Protein AF-A0A3C1S2B7-F1 (afdb_monomer)

Nearest PDB structures (foldseek):
  5v7s-assembly2_A-2  TM=5.843E-01  e=6.279E+00  Influenza A virus (A/Wilson-Smith/1933(H1N1))
  4r6i-assembly1_B  TM=2.597E-01  e=4.082E+00  Bacillus anthracis str. 'Ames Ancestor'

Foldseek 3Di:
DPPQFQEDEPPDPPQPQRLQEDGHQWDAQLQPGDIDGAAPPPDSHDYQQAALFKKKKAFQFQGFIDIDGGRGRNSVVVVVLVVCLVVVPDPQQVSVQQVPPLGHPNRIHMYGRYHQDDDPVRVVVDPDPVVVVVVSVVVRLVVSLLVCLVSVQDPPLHRPQQRPPQGGPDLVVLDQDCSDDPPPPPDDDDDDDDPVPDDPDDLDLVVLQVLCVVRVRHRCSNNVLVVVLLPDDLVSLVVNLVCLVPPPDDGDPRSNSSSSNSNCVPVPPPPPPPPPPPAAEDEDECPDCVVVVVVVVVVLVDPVNLVPPDPPDPDSDHHHYDYD

Secondary structure (DSSP, 8-state):
-----SB-----TT-SSGGGB---S-EE-TTT--EE--B-TT-S-B-TT--SEEEEEEETTT--EEEEEESS-HHHHHHHHHHHHHHT----HHHHHHHSTTTTGGGEEEEEEEE----HHHHHH--SHHHHHHHHHHHHHHHHHHHHHHHT-BTTTSSB-EETTTEE--GGG----------------PPPPPGGG-------HHHHHHHHHHHTTSTTHHHHHHHHHHHS-HHHHHHHHHHHHH-SS---HHHHHHHHHHHHHHH-----------PPEEEEP---THHHHH-HHHHTT-HHHHTTS-TT-S--SPPEEEE-

pLDDT: mean 84.36, std 13.94, range [37.66, 98.44]

Mean predicted aligned error: 12.16 Å

Solvent-accessible surface area (backbone atoms only — not comparable to full-atom values): 19059 Å² total; per-residue (Å²): 132,84,76,78,49,40,22,43,69,76,82,56,89,84,47,87,45,48,85,33,44,63,68,35,62,59,51,64,21,60,56,75,67,52,75,48,65,57,43,44,82,88,47,84,52,40,37,46,72,45,45,30,29,32,33,38,38,34,33,70,50,34,38,44,31,30,62,46,69,38,71,54,34,40,36,62,58,48,49,52,51,51,49,39,30,72,65,71,76,47,89,49,57,58,35,48,52,35,55,37,88,90,42,29,71,87,30,42,36,40,38,74,42,31,50,64,74,79,52,79,70,54,58,73,68,43,88,46,74,67,53,47,51,52,51,51,50,51,49,49,52,54,50,39,53,49,48,27,32,73,40,36,16,40,45,75,62,22,38,31,39,64,44,89,99,78,44,73,54,45,69,92,72,70,72,72,77,83,46,71,72,81,78,76,71,84,72,75,93,64,86,77,76,66,80,89,75,61,80,83,73,83,70,49,64,66,58,53,52,50,51,44,74,74,24,67,71,29,66,46,37,52,31,50,52,52,54,50,66,72,64,51,53,72,68,54,42,51,52,41,46,50,49,66,72,67,46,92,63,94,67,61,66,60,61,50,37,45,48,50,50,51,41,42,66,71,73,56,64,74,81,78,75,62,73,72,80,85,63,53,72,45,74,41,76,67,85,57,76,69,61,63,75,66,36,60,67,57,55,55,66,30,65,75,56,51,72,66,56,63,86,88,51,90,73,78,77,68,58,47,73,40,76,87

Sequence (324 aa):
MDLHKKIQKCGSRICCTCPYLEETNFFHSSTNGKKYFPGTNGENFLNCKSENIIYLMRCKLCGFQYIGETKNRLHIRFNSHRNRIKSNTSGQLVHKHFQENCHGLANCIIVPIEKIVLSESDERIFTSEVEKTKAMDKIRFEREKFWISTLQTAYPFGLNCRVKGVGDFNPSQGVFQHFGGRRRRKRKHKKRKPKRLRTKHDFSLDFVIDKHRELANKPGYIHFFKTFLYSVPRVDLQILLQGVENSPFEIDVRLKDLIKMIANLRLFRPVEINKSNDRDFYHLNFRDKGLDFINISAILRNKEVMNKIPIYFNDKEPPIIGYK

Radius of gyration: 26.11 Å; Cα contacts (8 Å, |Δi|>4): 424; chains: 1; bounding box: 59×76×59 Å

Structure (mmCIF, N/CA/C/O backbone):
data_AF-A0A3C1S2B7-F1
#
_entry.id   AF-A0A3C1S2B7-F1
#
loop_
_atom_site.group_PDB
_atom_site.id
_atom_site.type_symbol
_atom_site.label_atom_id
_atom_site.label_alt_id
_atom_site.label_comp_id
_atom_site.label_asym_id
_atom_site.label_entity_id
_atom_site.label_seq_id
_atom_site.pdbx_PDB_ins_code
_atom_site.Cartn_x
_atom_site.Cartn_y
_atom_site.Cartn_z
_atom_site.occupancy
_atom_site.B_iso_or_equiv
_atom_site.auth_seq_id
_atom_site.auth_comp_id
_atom_site.auth_asym_id
_atom_site.auth_atom_id
_atom_site.pdbx_PDB_model_num
ATOM 1 N N . MET A 1 1 ? -13.171 -16.729 -25.506 1.00 37.66 1 MET A N 1
ATOM 2 C CA . MET A 1 1 ? -12.063 -15.783 -25.765 1.00 37.66 1 MET A CA 1
ATOM 3 C C . MET A 1 1 ? -11.442 -15.412 -24.432 1.00 37.66 1 MET A C 1
ATOM 5 O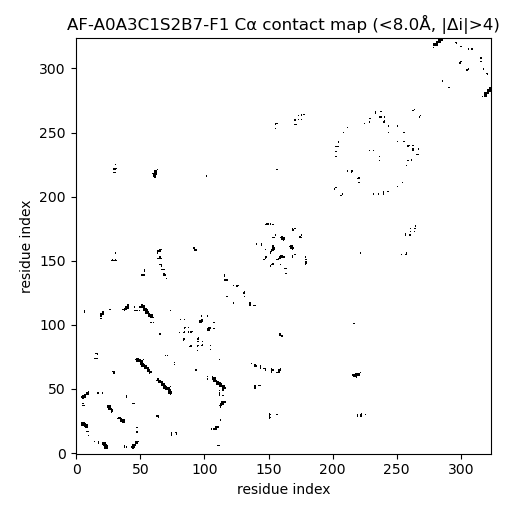 O . MET A 1 1 ? -12.021 -14.616 -23.700 1.00 37.66 1 MET A O 1
ATOM 9 N N . ASP A 1 2 ? -10.325 -16.047 -24.080 1.00 43.84 2 ASP A N 1
ATOM 10 C CA . ASP A 1 2 ? -9.587 -15.718 -22.861 1.00 43.84 2 ASP A CA 1
ATOM 11 C C . ASP A 1 2 ? -9.019 -14.305 -22.969 1.00 43.84 2 ASP A C 1
ATOM 13 O O . ASP A 1 2 ? -8.139 -14.022 -23.783 1.00 43.84 2 ASP A O 1
ATOM 17 N N . LEU A 1 3 ? -9.561 -13.400 -22.155 1.00 57.56 3 LEU A N 1
ATOM 18 C CA . LEU A 1 3 ? -9.112 -12.019 -22.060 1.00 57.56 3 LEU A CA 1
ATOM 19 C C . LEU A 1 3 ? -7.643 -12.028 -21.604 1.00 57.56 3 LEU A C 1
ATOM 21 O O . LEU A 1 3 ? -7.371 -12.293 -20.429 1.00 57.56 3 LEU A O 1
ATOM 25 N N . HIS A 1 4 ? -6.707 -11.782 -22.528 1.00 76.56 4 HIS A N 1
ATOM 26 C CA . HIS A 1 4 ? -5.268 -11.778 -22.252 1.00 76.56 4 HIS A CA 1
ATOM 27 C C . HIS A 1 4 ? -4.972 -10.985 -20.976 1.00 76.56 4 HIS A C 1
ATOM 29 O O . HIS A 1 4 ? -5.293 -9.800 -20.870 1.00 76.56 4 HIS A O 1
ATOM 35 N N . LYS A 1 5 ? -4.414 -11.671 -19.970 1.00 86.06 5 LYS A N 1
ATOM 36 C CA . LYS A 1 5 ? -4.158 -11.062 -18.667 1.00 86.06 5 LYS A CA 1
ATOM 37 C C . LYS A 1 5 ? -3.088 -9.985 -18.809 1.00 86.06 5 LYS A C 1
ATOM 39 O O . LYS A 1 5 ? -2.013 -10.267 -19.331 1.00 86.06 5 LYS A O 1
ATOM 44 N N . LYS A 1 6 ? -3.346 -8.789 -18.278 1.00 92.00 6 LYS A N 1
ATOM 45 C CA . LYS A 1 6 ? -2.380 -7.678 -18.245 1.00 92.00 6 LYS A CA 1
ATOM 46 C C . LYS A 1 6 ? -1.179 -7.939 -17.341 1.00 92.00 6 LYS A C 1
ATOM 48 O O . LYS A 1 6 ? -0.180 -7.240 -17.459 1.00 92.00 6 LYS A O 1
ATOM 53 N N . ILE A 1 7 ? -1.271 -8.896 -16.423 1.00 96.06 7 ILE A N 1
ATOM 54 C CA . ILE A 1 7 ? -0.161 -9.327 -15.575 1.00 96.06 7 ILE A CA 1
ATOM 55 C C . ILE A 1 7 ? 0.052 -10.818 -15.780 1.00 96.06 7 ILE A C 1
ATOM 57 O O . ILE A 1 7 ? -0.883 -11.604 -15.607 1.00 96.06 7 ILE A O 1
ATOM 61 N N . GLN A 1 8 ? 1.282 -11.194 -16.117 1.00 95.94 8 GLN A N 1
ATOM 62 C CA . GLN A 1 8 ? 1.657 -12.571 -16.433 1.00 95.94 8 GLN A CA 1
ATOM 63 C C . GLN A 1 8 ? 2.978 -12.949 -15.764 1.00 95.94 8 GLN A C 1
ATOM 65 O O . GLN A 1 8 ? 3.815 -12.096 -15.449 1.00 95.94 8 GLN A O 1
ATOM 70 N N . LYS A 1 9 ? 3.193 -14.243 -15.532 1.00 96.50 9 LYS A N 1
ATOM 71 C CA . LYS A 1 9 ? 4.501 -14.757 -15.107 1.00 96.50 9 LYS A CA 1
ATOM 72 C C . LYS A 1 9 ? 5.475 -14.739 -16.286 1.00 96.50 9 LYS A C 1
ATOM 74 O O . LYS A 1 9 ? 5.082 -14.783 -17.442 1.00 96.50 9 LYS A O 1
ATOM 79 N N . CYS A 1 10 ? 6.779 -14.701 -16.009 1.00 95.00 10 CYS A N 1
ATOM 80 C CA . CYS A 1 10 ? 7.789 -14.637 -17.076 1.00 95.00 10 CYS A CA 1
ATOM 81 C C . CYS A 1 10 ? 8.124 -15.991 -17.734 1.00 95.00 10 CYS A C 1
ATOM 83 O O . CYS A 1 10 ? 9.099 -16.065 -18.480 1.00 95.00 10 CYS A O 1
ATOM 85 N N . GLY A 1 11 ? 7.407 -17.067 -17.391 1.00 91.81 11 GLY A N 1
ATOM 86 C CA . GLY A 1 11 ? 7.630 -18.428 -17.904 1.00 91.81 11 GLY A CA 1
ATOM 87 C C . GLY A 1 11 ? 8.875 -19.155 -17.370 1.00 91.81 11 GLY A C 1
ATOM 88 O O . GLY A 1 11 ? 8.983 -20.370 -17.501 1.00 91.81 11 GLY A O 1
ATOM 89 N N . SER A 1 12 ? 9.812 -18.4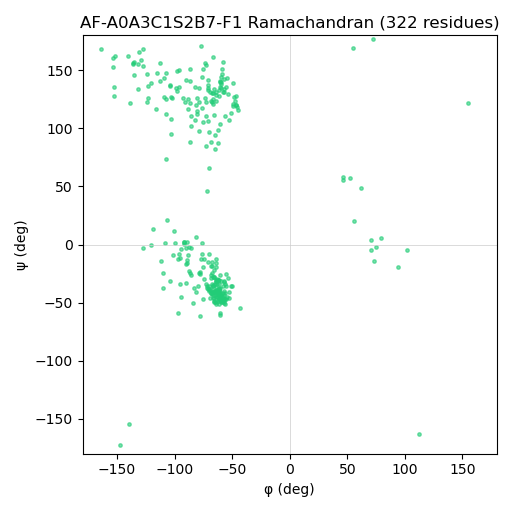54 -16.725 1.00 94.19 12 SER A N 1
ATOM 90 C CA . SER A 1 12 ? 11.025 -19.076 -16.183 1.00 94.19 12 SER A CA 1
ATOM 91 C C . SER A 1 12 ? 10.732 -19.923 -14.940 1.00 94.19 12 SER A C 1
ATOM 93 O O . SER A 1 12 ? 10.251 -19.407 -13.929 1.00 94.19 12 SER A O 1
ATOM 95 N N . ARG A 1 13 ? 11.101 -21.212 -14.994 1.00 92.19 13 ARG A N 1
ATOM 96 C CA . ARG A 1 13 ? 10.937 -22.179 -13.890 1.00 92.19 13 ARG A CA 1
ATOM 97 C C . ARG A 1 13 ? 11.785 -21.850 -12.657 1.00 92.19 13 ARG A C 1
ATOM 99 O O . ARG A 1 13 ? 11.389 -22.168 -11.545 1.00 92.19 13 ARG A O 1
ATOM 106 N N . ILE A 1 14 ? 12.917 -21.171 -12.848 1.00 94.50 14 ILE A N 1
ATOM 107 C CA . ILE A 1 14 ? 13.848 -20.788 -11.773 1.00 94.50 14 ILE A CA 1
ATOM 108 C C . ILE A 1 14 ? 13.560 -19.392 -11.194 1.00 94.50 14 ILE A C 1
ATOM 110 O O . ILE A 1 14 ? 14.290 -18.901 -10.334 1.00 94.50 14 ILE A O 1
ATOM 114 N N . CYS A 1 15 ? 12.514 -18.702 -11.662 1.00 95.94 15 CYS A N 1
ATOM 115 C CA . CYS A 1 15 ? 12.218 -17.355 -11.190 1.00 95.94 15 CYS A CA 1
ATOM 116 C C . CYS A 1 15 ? 11.648 -17.366 -9.765 1.00 95.94 15 CYS A C 1
ATOM 118 O O . CYS A 1 15 ? 10.479 -17.678 -9.554 1.00 95.94 15 CYS A O 1
ATOM 120 N N . CYS A 1 16 ? 12.426 -16.877 -8.799 1.00 95.75 16 CYS A N 1
ATOM 121 C CA . CYS A 1 16 ? 12.012 -16.750 -7.396 1.00 95.75 16 CYS A CA 1
ATOM 122 C C . CYS A 1 16 ? 10.851 -15.769 -7.134 1.00 95.75 16 CYS A C 1
ATOM 124 O O . CYS A 1 16 ? 10.320 -15.7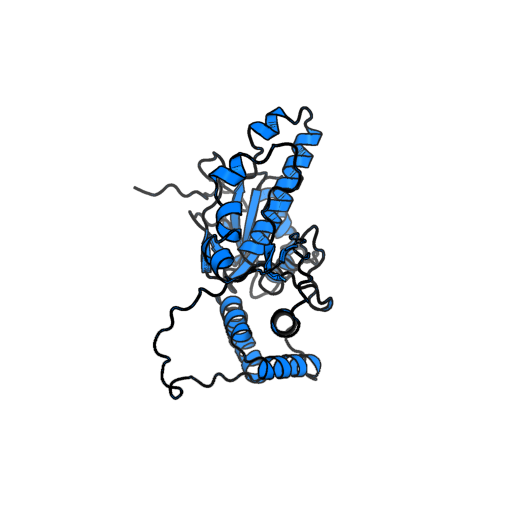40 -6.027 1.00 95.75 16 CYS A O 1
ATOM 126 N N . THR A 1 17 ? 10.467 -14.934 -8.104 1.00 97.00 17 THR A N 1
ATOM 127 C CA . THR A 1 17 ? 9.378 -13.947 -7.955 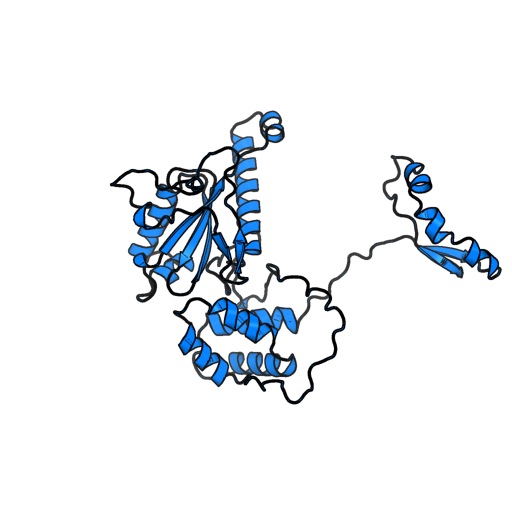1.00 97.00 17 THR A CA 1
ATOM 128 C C . THR A 1 17 ? 8.041 -14.465 -8.471 1.00 97.00 17 THR A C 1
ATOM 130 O O . THR A 1 17 ? 7.008 -14.167 -7.879 1.00 97.00 17 THR A O 1
ATOM 133 N N . CYS A 1 18 ? 8.043 -15.278 -9.532 1.00 97.00 18 CYS A N 1
ATOM 134 C CA . CYS A 1 18 ? 6.820 -15.808 -10.141 1.00 97.00 18 CYS A CA 1
ATOM 135 C C . CYS A 1 18 ? 5.905 -16.598 -9.181 1.00 97.00 18 CYS A C 1
ATOM 137 O O . CYS A 1 18 ? 4.692 -16.496 -9.351 1.00 97.00 18 CYS A O 1
ATOM 139 N N . PRO A 1 19 ? 6.403 -17.327 -8.159 1.00 96.69 19 PRO A N 1
ATOM 140 C CA . PRO A 1 19 ? 5.542 -17.966 -7.158 1.00 96.69 19 PRO A CA 1
ATOM 141 C C . PRO A 1 19 ? 4.665 -16.991 -6.359 1.00 96.69 19 PRO A C 1
ATOM 143 O O . PRO A 1 19 ? 3.596 -17.366 -5.890 1.00 96.69 19 PRO A O 1
ATOM 146 N N . TYR A 1 20 ? 5.101 -15.737 -6.227 1.00 97.31 20 TYR A N 1
ATOM 147 C CA . TYR A 1 20 ? 4.402 -14.689 -5.481 1.00 97.31 20 TYR A CA 1
ATOM 148 C C . TYR A 1 20 ? 3.633 -13.735 -6.404 1.00 97.31 20 TYR A C 1
ATOM 150 O O . TYR A 1 20 ? 2.882 -12.890 -5.923 1.00 97.31 20 TYR A O 1
ATOM 158 N N . LEU A 1 21 ? 3.828 -13.844 -7.721 1.00 96.88 21 LEU A N 1
ATOM 159 C CA . LEU A 1 21 ? 3.169 -12.999 -8.706 1.00 96.88 21 LEU A CA 1
ATOM 160 C C . LEU A 1 21 ? 1.806 -13.585 -9.078 1.00 96.88 21 LEU A C 1
ATOM 162 O O . LEU A 1 21 ? 1.704 -14.724 -9.539 1.00 96.88 21 LEU A O 1
ATOM 166 N N . GLU A 1 22 ? 0.759 -12.791 -8.874 1.00 93.06 22 GLU A N 1
ATOM 167 C CA . GLU A 1 22 ? -0.611 -13.144 -9.238 1.00 93.06 22 GLU A CA 1
ATOM 168 C C . GLU A 1 22 ? -0.913 -12.667 -10.660 1.00 93.06 22 GLU A C 1
ATOM 170 O O . GLU A 1 22 ? -0.811 -11.480 -10.964 1.00 93.06 22 GLU A O 1
ATOM 175 N N . GLU A 1 23 ? -1.307 -13.591 -11.533 1.00 95.06 23 GLU A N 1
ATOM 176 C CA . GLU A 1 23 ? -1.724 -13.250 -12.890 1.00 95.06 23 GLU A CA 1
ATOM 177 C C . GLU A 1 23 ? -3.166 -12.752 -12.891 1.00 95.06 23 GLU A C 1
ATOM 179 O O . GLU A 1 23 ? -4.106 -13.516 -12.650 1.00 95.06 23 GLU A O 1
ATOM 184 N N . THR A 1 24 ? -3.350 -11.472 -13.196 1.00 94.81 24 THR A N 1
ATOM 185 C CA . THR A 1 24 ? -4.642 -10.796 -13.093 1.00 94.81 24 THR A CA 1
ATOM 186 C C . THR A 1 24 ? -4.762 -9.648 -14.095 1.00 94.81 24 THR A C 1
ATOM 188 O O . THR A 1 24 ? -3.780 -9.150 -14.639 1.00 94.81 24 THR A O 1
ATOM 191 N N . ASN A 1 25 ? -5.999 -9.217 -14.331 1.00 94.50 25 ASN A N 1
ATOM 192 C CA . ASN A 1 25 ? -6.326 -8.012 -15.093 1.00 94.50 25 ASN A CA 1
ATOM 193 C C . ASN A 1 25 ? -6.576 -6.794 -14.206 1.00 94.50 25 ASN A C 1
ATOM 195 O O . ASN A 1 25 ? -6.764 -5.690 -14.708 1.00 94.50 25 ASN A O 1
ATOM 199 N N . PHE A 1 26 ? -6.637 -6.982 -12.891 1.00 95.00 26 PHE A N 1
ATOM 200 C CA . PHE A 1 26 ? -7.023 -5.935 -11.964 1.00 95.00 26 PHE A CA 1
ATOM 201 C C . PHE A 1 26 ? -6.418 -6.144 -10.583 1.00 95.00 26 PHE A C 1
ATOM 203 O O . PHE A 1 26 ? -6.080 -7.253 -10.175 1.00 95.00 26 PHE A O 1
ATOM 210 N N . PHE A 1 27 ? -6.383 -5.062 -9.824 1.00 95.44 27 PHE A N 1
ATOM 211 C CA . PHE A 1 27 ? -6.106 -5.065 -8.398 1.00 95.44 27 PHE A CA 1
ATOM 212 C C . PHE A 1 27 ? -7.173 -4.231 -7.690 1.00 95.44 27 PHE A C 1
ATOM 214 O O . PHE A 1 27 ? -7.954 -3.518 -8.324 1.00 95.44 27 PHE A O 1
ATOM 221 N N . HIS A 1 28 ? -7.261 -4.347 -6.372 1.00 94.00 28 HIS A N 1
ATOM 222 C CA . HIS A 1 28 ? -8.227 -3.591 -5.586 1.00 94.00 28 HIS A CA 1
ATOM 223 C C . HIS A 1 28 ? -7.574 -3.014 -4.338 1.00 94.00 28 HIS A C 1
ATOM 225 O O . HIS A 1 28 ? -6.561 -3.524 -3.868 1.00 94.00 28 HIS A O 1
ATOM 231 N N . SER A 1 29 ? -8.162 -1.953 -3.797 1.00 91.62 29 SER A N 1
ATOM 232 C CA . SER A 1 29 ? -7.792 -1.434 -2.482 1.00 91.62 29 SER A CA 1
ATOM 233 C C . SER A 1 29 ? -8.457 -2.265 -1.385 1.00 91.62 29 SER A C 1
ATOM 235 O O . SER A 1 29 ? -9.685 -2.374 -1.361 1.00 91.62 29 SER A O 1
ATOM 237 N N . SER A 1 30 ? -7.677 -2.780 -0.438 1.00 89.00 30 SER A N 1
ATOM 238 C CA . SER A 1 30 ? -8.207 -3.503 0.730 1.00 89.00 30 SER A CA 1
ATOM 239 C C . SER A 1 30 ? -8.970 -2.592 1.698 1.00 89.00 30 SER A C 1
ATOM 241 O O . SER A 1 30 ? -9.752 -3.061 2.520 1.00 89.00 30 SER A O 1
ATOM 243 N N . THR A 1 31 ? -8.758 -1.277 1.615 1.00 85.56 31 THR A N 1
ATOM 244 C CA . THR A 1 31 ? -9.329 -0.300 2.552 1.00 85.56 31 THR A CA 1
ATOM 245 C C . THR A 1 31 ? -10.693 0.222 2.097 1.00 85.56 31 THR A C 1
ATOM 247 O O . THR A 1 31 ? -11.563 0.530 2.919 1.00 85.56 31 THR A O 1
ATOM 250 N N . ASN A 1 32 ? -10.901 0.346 0.782 1.00 82.31 32 ASN A N 1
ATOM 251 C CA . ASN A 1 32 ? -12.110 0.933 0.199 1.00 82.31 32 ASN A CA 1
ATOM 252 C C . ASN A 1 32 ? -12.803 0.054 -0.859 1.00 82.31 32 ASN A C 1
ATOM 254 O O . ASN A 1 32 ? -13.859 0.445 -1.361 1.00 82.31 32 ASN A O 1
ATOM 258 N N . GLY A 1 33 ? -12.230 -1.104 -1.199 1.00 86.75 33 GLY A N 1
ATOM 259 C CA . GLY A 1 33 ? -12.797 -2.087 -2.125 1.00 86.75 33 GLY A CA 1
ATOM 260 C C . GLY A 1 33 ? -12.810 -1.663 -3.597 1.00 86.75 33 GLY A C 1
ATOM 261 O O . GLY A 1 33 ? -13.352 -2.382 -4.434 1.00 86.75 33 GLY A O 1
ATOM 262 N N . LYS A 1 34 ? -12.256 -0.496 -3.958 1.00 89.50 34 LYS A N 1
ATOM 263 C CA . LYS A 1 34 ? -12.266 -0.025 -5.347 1.00 89.50 34 LYS A CA 1
ATOM 264 C C . LYS A 1 34 ? -11.314 -0.862 -6.201 1.00 89.50 34 LYS A C 1
ATOM 266 O O . LYS A 1 34 ? -10.169 -1.085 -5.816 1.00 89.50 34 LYS A O 1
ATOM 271 N N . LYS A 1 35 ? -11.810 -1.277 -7.368 1.00 94.56 35 LYS A N 1
ATOM 272 C CA . LYS A 1 35 ? -11.088 -2.012 -8.410 1.00 94.56 35 LYS A CA 1
ATOM 273 C C . LYS A 1 35 ? -10.362 -1.046 -9.353 1.00 94.56 35 LYS A C 1
ATOM 275 O O . LYS A 1 35 ? -10.916 -0.005 -9.713 1.00 94.56 35 LYS A O 1
ATOM 280 N N . TYR A 1 36 ? -9.154 -1.416 -9.756 1.00 95.31 36 TYR A N 1
ATOM 281 C CA . TYR A 1 36 ? -8.272 -0.683 -10.662 1.00 95.31 36 TYR A CA 1
ATOM 282 C C . TYR A 1 36 ? -7.645 -1.644 -11.673 1.00 95.31 36 TYR A C 1
ATOM 284 O O . TYR A 1 36 ? -7.536 -2.842 -11.410 1.00 95.31 36 TYR A O 1
ATOM 292 N N . PHE A 1 37 ? -7.227 -1.113 -12.818 1.00 95.38 37 PHE A N 1
ATOM 293 C CA . PHE A 1 37 ? -6.590 -1.875 -13.890 1.00 95.38 37 PHE A CA 1
ATOM 294 C C . PHE A 1 37 ? -5.122 -1.453 -14.021 1.00 95.38 37 PHE A C 1
ATOM 296 O O . PHE A 1 37 ? -4.849 -0.258 -13.892 1.00 95.38 37 PHE A O 1
ATOM 303 N N . PRO A 1 38 ? -4.187 -2.387 -14.273 1.00 96.06 38 PRO A N 1
ATOM 304 C CA . PRO A 1 38 ? -2.784 -2.049 -14.468 1.00 96.06 38 PRO A CA 1
ATOM 305 C C . PRO A 1 38 ? -2.566 -1.116 -15.665 1.00 96.06 38 PRO A C 1
ATOM 307 O O . PRO A 1 38 ? -3.130 -1.339 -16.745 1.00 96.06 38 PRO A O 1
ATOM 310 N N . GLY A 1 39 ? -1.733 -0.092 -15.468 1.00 95.31 39 GLY A N 1
ATOM 311 C CA . GLY A 1 39 ? -1.270 0.808 -16.525 1.00 95.31 39 GLY A CA 1
ATOM 312 C C . GLY A 1 39 ? -0.052 0.215 -17.224 1.00 95.31 39 GLY A C 1
ATOM 313 O O . GLY A 1 39 ? 1.039 0.243 -16.666 1.00 95.31 39 GLY A O 1
ATOM 314 N N . THR A 1 40 ? -0.230 -0.363 -18.412 1.00 91.81 40 THR A N 1
ATOM 315 C CA . THR A 1 40 ? 0.858 -1.042 -19.143 1.00 91.81 40 THR A CA 1
ATOM 316 C C . THR A 1 40 ? 1.648 -0.112 -20.063 1.00 91.81 40 THR A C 1
ATOM 318 O O . THR A 1 40 ? 2.744 -0.471 -20.470 1.00 91.81 40 THR A O 1
ATOM 321 N N . ASN A 1 41 ? 1.110 1.077 -20.364 1.00 89.62 41 ASN A N 1
ATOM 322 C CA . ASN A 1 41 ? 1.751 2.122 -21.168 1.00 89.62 41 ASN A CA 1
ATOM 323 C C . ASN A 1 41 ? 2.403 1.594 -22.458 1.00 89.62 41 ASN A C 1
ATOM 325 O O . ASN A 1 41 ? 3.591 1.777 -22.688 1.00 89.62 41 ASN A O 1
ATOM 329 N N . GLY A 1 42 ? 1.602 0.907 -23.279 1.00 83.19 42 GLY A N 1
ATOM 330 C CA . GLY A 1 42 ? 2.022 0.358 -24.574 1.00 83.19 42 GLY A CA 1
ATOM 331 C C . GLY A 1 42 ? 2.488 -1.100 -24.530 1.00 83.19 42 GLY A C 1
ATOM 332 O O . GLY A 1 42 ? 2.443 -1.774 -25.552 1.00 83.19 42 GLY A O 1
ATOM 333 N N . GLU A 1 43 ? 2.850 -1.637 -23.359 1.00 88.56 43 GLU A N 1
ATOM 334 C CA . GLU A 1 43 ? 3.169 -3.064 -23.222 1.00 88.56 43 GLU A CA 1
ATOM 335 C C . GLU A 1 43 ? 1.885 -3.926 -23.224 1.00 88.56 43 GLU A C 1
ATOM 337 O O . GLU A 1 43 ? 0.854 -3.546 -22.654 1.00 88.56 43 GLU A O 1
ATOM 342 N N . ASN A 1 44 ? 1.949 -5.126 -23.818 1.00 89.38 44 ASN A N 1
ATOM 343 C CA . ASN A 1 44 ? 0.832 -6.085 -23.810 1.00 89.38 44 ASN A CA 1
ATOM 344 C C . ASN A 1 44 ? 0.523 -6.593 -22.391 1.00 89.38 44 ASN A C 1
ATOM 346 O O . ASN A 1 44 ? -0.637 -6.750 -22.007 1.00 89.38 44 ASN A O 1
ATOM 350 N N . PHE A 1 45 ? 1.568 -6.851 -21.604 1.00 94.38 45 PHE A N 1
ATOM 351 C CA . PHE A 1 45 ? 1.466 -7.321 -20.229 1.00 94.38 45 PHE A CA 1
ATOM 352 C C . PHE A 1 45 ? 2.696 -6.913 -19.420 1.00 94.38 45 PHE A C 1
ATOM 354 O O . PHE A 1 45 ? 3.796 -6.797 -19.951 1.00 94.38 45 PHE A O 1
ATOM 361 N N . LEU A 1 46 ? 2.511 -6.768 -18.110 1.00 96.81 46 LEU A N 1
ATOM 362 C CA . LEU A 1 46 ? 3.590 -6.609 -17.143 1.00 96.81 46 LEU A CA 1
ATOM 363 C C . LEU A 1 46 ? 3.913 -7.951 -16.489 1.00 96.81 46 LEU A C 1
ATOM 365 O O . LEU A 1 46 ? 3.043 -8.801 -16.287 1.00 96.81 46 LEU A O 1
ATOM 369 N N . ASN A 1 47 ? 5.171 -8.143 -16.115 1.00 97.00 47 ASN A N 1
ATOM 370 C CA . ASN A 1 47 ? 5.628 -9.357 -15.448 1.00 97.00 47 ASN A CA 1
ATOM 371 C C . ASN A 1 47 ? 6.772 -9.055 -14.467 1.00 97.00 47 ASN A C 1
ATOM 373 O O . ASN A 1 47 ? 7.122 -7.906 -14.201 1.00 97.00 47 ASN A O 1
ATOM 377 N N . CYS A 1 48 ? 7.393 -10.094 -13.907 1.00 97.12 48 CYS A N 1
ATOM 378 C CA . CYS A 1 48 ? 8.510 -9.926 -12.974 1.00 97.12 48 CYS A CA 1
ATOM 379 C C . CYS A 1 48 ? 9.820 -9.419 -13.622 1.00 97.12 48 CYS A C 1
ATOM 381 O O . CYS A 1 48 ? 10.791 -9.135 -12.917 1.00 97.12 48 CYS A O 1
ATOM 383 N N . LYS A 1 49 ? 9.893 -9.340 -14.952 1.00 96.94 49 LYS A N 1
ATOM 384 C CA . LYS A 1 49 ? 11.008 -8.746 -15.702 1.00 96.94 49 LY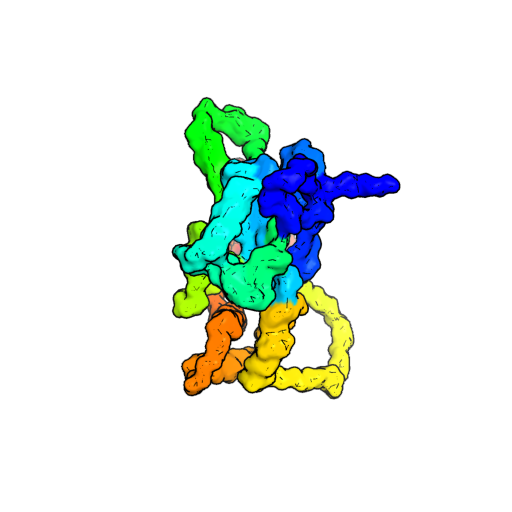S A CA 1
ATOM 385 C C . LYS A 1 49 ? 10.745 -7.284 -16.075 1.00 96.94 49 LYS A C 1
ATOM 387 O O . LYS A 1 49 ? 11.704 -6.622 -16.449 1.00 96.94 49 LYS A O 1
ATOM 392 N N . SER A 1 50 ? 9.519 -6.776 -15.919 1.00 97.19 50 SER A N 1
ATOM 393 C CA . SER A 1 50 ? 9.214 -5.357 -16.113 1.00 97.19 50 SER A CA 1
ATOM 394 C C . SER A 1 50 ? 10.025 -4.489 -15.147 1.00 97.19 50 SER A C 1
ATOM 396 O O . SER A 1 50 ? 10.211 -4.833 -13.976 1.00 97.19 50 SER A O 1
ATOM 398 N N . GLU A 1 51 ? 10.501 -3.362 -15.658 1.00 96.94 51 GLU A N 1
ATOM 399 C CA . GLU A 1 51 ? 11.320 -2.360 -14.971 1.00 96.94 51 GLU A CA 1
ATOM 400 C C . GLU A 1 51 ? 10.702 -0.970 -15.117 1.00 96.94 51 GLU A C 1
ATOM 402 O O . GLU A 1 51 ? 9.791 -0.797 -15.934 1.00 96.94 51 GLU A O 1
ATOM 407 N N . ASN A 1 52 ? 11.197 0.005 -14.350 1.00 96.62 52 ASN A N 1
ATOM 408 C CA . ASN A 1 52 ? 10.609 1.342 -14.249 1.00 96.62 52 ASN A CA 1
ATOM 409 C C . ASN A 1 52 ? 9.112 1.268 -13.915 1.00 96.62 52 ASN A C 1
ATOM 411 O O . ASN A 1 52 ? 8.273 1.753 -14.666 1.00 96.62 52 ASN A O 1
ATOM 415 N N . ILE A 1 53 ? 8.764 0.620 -12.804 1.00 98.00 53 ILE A N 1
ATOM 416 C CA . ILE A 1 53 ? 7.369 0.337 -12.448 1.00 98.00 53 ILE A CA 1
ATOM 417 C C . ILE A 1 53 ? 7.014 0.768 -11.024 1.00 98.00 53 ILE A C 1
ATOM 419 O O . ILE A 1 53 ? 7.868 0.838 -10.136 1.00 98.00 53 ILE A O 1
ATOM 423 N N . ILE A 1 54 ? 5.715 0.949 -10.799 1.00 98.44 54 ILE A N 1
ATOM 424 C CA . ILE A 1 54 ? 5.083 0.898 -9.482 1.00 98.44 54 ILE A CA 1
ATOM 425 C C . ILE A 1 54 ? 4.516 -0.509 -9.277 1.00 98.44 54 ILE A C 1
ATOM 427 O O . ILE A 1 54 ? 3.877 -1.077 -10.171 1.00 98.44 54 ILE A O 1
ATOM 431 N N . TYR A 1 55 ? 4.728 -1.081 -8.095 1.00 98.38 55 TYR A N 1
ATOM 432 C CA . TYR A 1 55 ? 4.213 -2.394 -7.719 1.00 98.38 55 TYR A CA 1
ATOM 433 C C . TYR A 1 55 ? 3.450 -2.349 -6.394 1.00 98.38 55 TYR A C 1
ATOM 435 O O . TYR A 1 55 ? 3.685 -1.513 -5.523 1.00 98.38 55 TYR A O 1
ATOM 443 N N . LEU A 1 56 ? 2.531 -3.298 -6.255 1.00 98.25 56 LEU A N 1
ATOM 444 C CA . LEU A 1 56 ? 1.742 -3.570 -5.066 1.00 98.25 56 LEU A CA 1
ATOM 445 C C . LEU A 1 56 ? 2.220 -4.879 -4.441 1.00 98.25 56 LEU A C 1
ATOM 447 O O . LEU A 1 56 ? 2.238 -5.911 -5.109 1.00 98.25 56 LEU A O 1
ATOM 451 N N . MET A 1 57 ? 2.544 -4.857 -3.152 1.00 97.81 57 MET A N 1
ATOM 452 C CA . MET A 1 57 ? 2.635 -6.056 -2.322 1.00 97.81 57 MET A CA 1
ATOM 453 C C . MET A 1 57 ? 1.394 -6.145 -1.430 1.00 97.81 57 MET A C 1
ATOM 455 O O . MET A 1 57 ? 0.975 -5.140 -0.852 1.00 97.81 57 MET A O 1
ATOM 459 N N . ARG A 1 58 ? 0.797 -7.332 -1.299 1.00 96.50 58 ARG A N 1
ATOM 460 C CA . ARG A 1 58 ? -0.343 -7.565 -0.397 1.00 96.50 58 ARG A CA 1
ATOM 461 C C . ARG A 1 58 ? -0.188 -8.852 0.403 1.00 96.50 58 ARG A C 1
ATOM 463 O O . ARG A 1 58 ? 0.328 -9.841 -0.115 1.00 96.50 58 ARG A O 1
ATOM 470 N N . CYS A 1 59 ? -0.676 -8.843 1.637 1.00 96.75 59 CYS A N 1
ATOM 471 C CA . CYS A 1 59 ? -0.772 -10.036 2.470 1.00 96.75 59 CYS A CA 1
ATOM 472 C C . CYS A 1 59 ? -2.114 -10.743 2.227 1.00 96.75 59 CYS A C 1
ATOM 474 O O . CYS A 1 59 ? -3.171 -10.128 2.363 1.00 96.75 59 CYS A O 1
ATOM 476 N N . LYS A 1 60 ? -2.083 -12.031 1.871 1.00 94.50 60 LYS A N 1
ATOM 477 C CA . LYS A 1 60 ? -3.272 -12.875 1.659 1.00 94.50 60 LYS A CA 1
ATOM 478 C C . LYS A 1 60 ? -4.088 -13.060 2.940 1.00 94.50 60 LYS A C 1
ATOM 480 O O . LYS A 1 60 ? -5.300 -13.200 2.849 1.00 94.50 60 LYS A O 1
ATOM 485 N N . LEU A 1 61 ? -3.425 -13.049 4.099 1.00 94.19 61 LEU A N 1
ATOM 486 C CA . LEU A 1 61 ? -4.043 -13.352 5.388 1.00 94.19 61 LEU A CA 1
ATOM 487 C C . LEU A 1 61 ? -4.869 -12.172 5.925 1.00 94.19 61 LEU A C 1
ATOM 489 O O . LEU A 1 61 ? -6.081 -12.267 6.062 1.00 94.19 61 LEU A O 1
ATOM 493 N N . CYS A 1 62 ? -4.231 -11.029 6.179 1.00 93.25 62 CYS A N 1
ATOM 494 C CA . CYS A 1 62 ? -4.888 -9.854 6.773 1.00 93.25 62 CYS A CA 1
ATOM 495 C C . CYS A 1 62 ? -5.342 -8.803 5.743 1.00 93.25 62 CYS A C 1
ATOM 497 O O . CYS A 1 62 ? -6.082 -7.874 6.065 1.00 93.25 62 CYS A O 1
ATOM 499 N N . GLY A 1 63 ? -4.888 -8.909 4.491 1.00 93.88 63 GLY A N 1
ATOM 500 C CA . GLY A 1 63 ? -5.217 -7.954 3.433 1.00 93.88 63 GLY A CA 1
ATOM 501 C C . GLY A 1 63 ? -4.417 -6.649 3.462 1.00 93.88 63 GLY A C 1
ATOM 502 O O . GLY A 1 63 ? -4.706 -5.772 2.647 1.00 93.88 63 GLY A O 1
ATOM 503 N N . PHE A 1 64 ? -3.420 -6.485 4.339 1.00 95.31 64 PHE A N 1
ATOM 504 C CA . PHE A 1 64 ? -2.563 -5.294 4.333 1.00 95.31 64 PHE A CA 1
ATOM 505 C C . PHE A 1 64 ? -1.818 -5.127 3.004 1.00 95.31 64 PHE A C 1
ATOM 507 O O . PHE A 1 64 ? -1.406 -6.104 2.376 1.00 95.31 64 PHE A O 1
ATOM 514 N N . GLN A 1 65 ? -1.651 -3.872 2.583 1.00 96.62 65 GLN A N 1
ATOM 515 C CA . GLN A 1 65 ? -1.077 -3.500 1.292 1.00 96.62 65 GLN A CA 1
ATOM 516 C C . GLN A 1 65 ? 0.120 -2.560 1.460 1.00 96.62 65 GLN A C 1
ATOM 518 O O . GLN A 1 65 ? 0.143 -1.721 2.362 1.00 96.62 65 GLN A O 1
ATOM 523 N N . TYR A 1 66 ? 1.087 -2.693 0.557 1.00 97.06 66 TYR A N 1
ATOM 524 C CA . TYR A 1 66 ? 2.270 -1.850 0.411 1.00 97.06 66 TYR A CA 1
ATOM 525 C C . TYR A 1 66 ? 2.427 -1.461 -1.058 1.00 97.06 66 TYR A C 1
ATOM 527 O O . TYR A 1 66 ? 2.347 -2.322 -1.934 1.00 97.06 66 TYR A O 1
ATOM 535 N N . ILE A 1 67 ? 2.685 -0.188 -1.324 1.00 97.69 67 ILE A N 1
ATOM 536 C CA . ILE A 1 67 ? 3.095 0.303 -2.640 1.00 97.69 67 ILE A CA 1
ATOM 537 C C . ILE A 1 67 ? 4.587 0.601 -2.609 1.00 97.69 67 ILE A C 1
ATOM 539 O O . ILE A 1 67 ? 5.074 1.204 -1.656 1.00 97.69 67 ILE A O 1
ATOM 543 N N . GLY A 1 68 ? 5.298 0.208 -3.657 1.00 97.12 68 GLY A N 1
ATOM 544 C CA . GLY A 1 68 ? 6.678 0.620 -3.864 1.00 97.12 68 GLY A CA 1
ATOM 545 C C . GLY A 1 68 ? 6.958 0.922 -5.327 1.00 97.12 68 GLY A C 1
ATOM 546 O O . GLY A 1 68 ? 6.228 0.493 -6.222 1.00 97.12 68 GLY A O 1
ATOM 547 N N . GLU A 1 69 ? 8.048 1.637 -5.565 1.00 97.00 69 GLU A N 1
ATOM 548 C CA . GLU A 1 69 ? 8.589 1.883 -6.901 1.00 97.00 69 GLU A CA 1
ATOM 549 C C . GLU A 1 69 ? 9.936 1.187 -7.110 1.00 97.00 69 GLU A C 1
ATOM 551 O O . GLU A 1 69 ? 10.637 0.807 -6.160 1.00 97.00 69 GLU A O 1
ATOM 556 N N . THR A 1 70 ? 10.276 0.935 -8.371 1.00 97.19 70 THR A N 1
ATOM 557 C CA . THR A 1 70 ? 11.614 0.487 -8.739 1.00 97.19 70 THR A CA 1
ATOM 558 C C . THR A 1 70 ? 11.970 0.891 -10.165 1.00 97.19 70 THR A C 1
ATOM 560 O O . THR A 1 70 ? 11.181 0.704 -11.093 1.00 97.19 70 THR A O 1
ATOM 563 N N . LYS A 1 71 ? 13.196 1.398 -10.349 1.00 96.62 71 LYS A N 1
ATOM 564 C CA . LYS A 1 71 ? 13.805 1.527 -11.680 1.00 96.62 71 LYS A CA 1
ATOM 565 C C . LYS A 1 71 ? 14.226 0.173 -12.254 1.00 96.62 71 LYS A C 1
ATOM 567 O O . LYS A 1 71 ? 14.140 -0.039 -13.450 1.00 96.62 71 LYS A O 1
ATOM 572 N N . ASN A 1 72 ? 14.663 -0.746 -11.391 1.00 96.81 72 ASN A N 1
ATOM 573 C CA . ASN A 1 72 ? 15.174 -2.058 -11.785 1.00 96.81 72 ASN A CA 1
ATOM 574 C C . ASN A 1 72 ? 14.024 -3.010 -12.142 1.00 96.81 72 ASN A C 1
ATOM 576 O O . ASN A 1 72 ? 12.857 -2.748 -11.855 1.00 96.81 72 ASN A O 1
ATOM 580 N N . ARG A 1 73 ? 14.359 -4.180 -12.691 1.00 97.94 73 ARG A N 1
ATOM 581 C CA . ARG A 1 73 ? 13.382 -5.253 -12.912 1.00 97.94 73 ARG A CA 1
ATOM 582 C C . ARG A 1 73 ? 12.741 -5.703 -11.595 1.00 97.94 73 ARG A C 1
ATOM 584 O O . ARG A 1 73 ? 13.438 -5.899 -10.592 1.00 97.94 73 ARG A O 1
ATOM 591 N N . LEU A 1 74 ? 11.432 -5.961 -11.613 1.00 98.25 74 LEU A N 1
ATOM 592 C CA . LEU A 1 74 ? 10.648 -6.321 -10.425 1.00 98.25 74 LEU A CA 1
ATOM 593 C C . LEU A 1 74 ? 11.242 -7.495 -9.636 1.00 98.25 74 LEU A C 1
ATOM 595 O O . LEU A 1 74 ? 11.281 -7.454 -8.409 1.00 98.25 74 LEU A O 1
ATOM 599 N N . HIS A 1 75 ? 11.733 -8.533 -10.315 1.00 97.88 75 HIS A N 1
ATOM 600 C CA . HIS A 1 75 ? 12.293 -9.702 -9.639 1.00 97.88 75 HIS A CA 1
ATOM 601 C C . HIS A 1 75 ? 13.556 -9.381 -8.832 1.00 97.88 75 HIS A C 1
ATOM 603 O O . HIS A 1 75 ? 13.752 -9.951 -7.760 1.00 97.88 75 HIS A O 1
ATOM 609 N N . ILE A 1 76 ? 14.384 -8.437 -9.293 1.00 98.00 76 ILE A N 1
ATOM 610 C CA . ILE A 1 76 ? 15.570 -7.979 -8.556 1.00 98.00 76 ILE A CA 1
ATOM 611 C C . ILE A 1 76 ? 15.117 -7.270 -7.280 1.00 98.00 76 ILE A C 1
ATOM 613 O O . ILE A 1 76 ? 15.572 -7.594 -6.179 1.00 98.00 76 ILE A O 1
ATOM 617 N N . ARG A 1 77 ? 14.158 -6.344 -7.410 1.00 97.69 77 ARG A N 1
ATOM 618 C CA . ARG A 1 77 ? 13.605 -5.613 -6.266 1.00 97.69 77 ARG A CA 1
ATOM 619 C C . ARG A 1 77 ? 12.963 -6.556 -5.251 1.00 97.69 77 ARG A C 1
ATOM 621 O O . ARG A 1 77 ? 13.223 -6.443 -4.054 1.00 97.69 77 ARG A O 1
ATOM 628 N N . PHE A 1 78 ? 12.157 -7.502 -5.715 1.00 97.56 78 PHE A N 1
ATOM 629 C CA . PHE A 1 78 ? 11.469 -8.436 -4.837 1.00 97.56 78 PHE A CA 1
ATOM 630 C 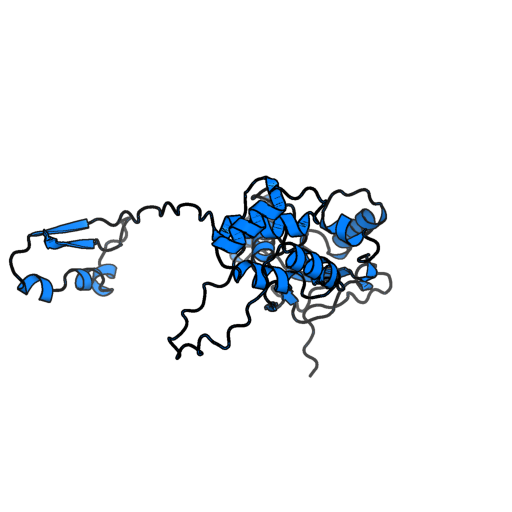C . PHE A 1 78 ? 12.418 -9.439 -4.178 1.00 97.56 78 PHE A C 1
ATOM 632 O O . PHE A 1 78 ? 12.241 -9.756 -3.005 1.00 97.56 78 PHE A O 1
ATOM 639 N N . ASN A 1 79 ? 13.470 -9.886 -4.866 1.00 96.69 79 ASN A N 1
ATOM 640 C CA . ASN A 1 79 ? 14.516 -10.691 -4.235 1.00 96.69 79 ASN A CA 1
ATOM 641 C C . ASN A 1 79 ? 15.208 -9.925 -3.098 1.00 96.69 79 ASN A C 1
ATOM 643 O O . ASN A 1 79 ? 15.457 -10.512 -2.048 1.00 96.69 79 ASN A O 1
ATOM 647 N N . SER A 1 80 ? 15.426 -8.612 -3.248 1.00 95.94 80 SER A N 1
ATOM 648 C CA . SER A 1 80 ? 15.917 -7.774 -2.145 1.00 95.94 80 SER A CA 1
ATOM 649 C C . SER A 1 80 ? 14.955 -7.769 -0.950 1.00 95.94 80 SER A C 1
ATOM 651 O O . SER A 1 80 ? 15.395 -7.977 0.180 1.00 95.94 80 SER A O 1
ATOM 653 N N . HIS A 1 81 ? 13.643 -7.614 -1.185 1.00 96.19 81 HIS A N 1
ATOM 654 C CA . HIS A 1 81 ? 12.629 -7.733 -0.128 1.00 96.19 81 HIS A CA 1
ATOM 655 C C . HIS A 1 81 ? 12.669 -9.112 0.545 1.00 96.19 81 HIS A C 1
ATOM 657 O O . HIS A 1 81 ? 12.732 -9.189 1.769 1.00 96.19 81 HIS A O 1
ATOM 663 N N . ARG A 1 82 ? 12.698 -10.204 -0.233 1.00 95.69 82 ARG A N 1
ATOM 664 C CA . ARG A 1 82 ? 12.767 -11.579 0.293 1.00 95.69 82 ARG A CA 1
ATOM 665 C C . ARG A 1 82 ? 13.995 -11.798 1.166 1.00 95.69 82 ARG A C 1
ATOM 667 O O . ARG A 1 82 ? 13.864 -12.376 2.238 1.00 95.69 82 ARG A O 1
ATOM 674 N N . ASN A 1 83 ? 15.163 -11.337 0.724 1.00 95.00 83 ASN A N 1
ATOM 675 C CA . ASN A 1 83 ? 16.399 -11.483 1.487 1.00 95.00 83 ASN A CA 1
ATOM 676 C C . ASN A 1 83 ? 16.319 -10.713 2.807 1.00 95.00 83 ASN A C 1
ATOM 678 O O . ASN A 1 83 ? 16.626 -11.287 3.841 1.00 95.00 83 ASN A O 1
ATOM 682 N N . ARG A 1 84 ? 15.821 -9.468 2.792 1.00 94.75 84 ARG A N 1
ATOM 683 C CA . ARG A 1 84 ? 15.631 -8.654 4.007 1.00 94.75 84 ARG A CA 1
ATOM 684 C C . ARG A 1 84 ? 14.610 -9.245 4.977 1.00 94.75 84 ARG A C 1
ATOM 686 O O . ARG A 1 84 ? 14.792 -9.142 6.186 1.00 94.75 84 ARG A O 1
ATOM 693 N N . ILE A 1 85 ? 13.543 -9.850 4.453 1.00 94.31 85 ILE A N 1
ATOM 694 C CA . ILE A 1 85 ? 12.548 -10.563 5.260 1.00 94.31 85 ILE A CA 1
ATOM 695 C C . ILE A 1 85 ? 13.213 -11.768 5.931 1.00 94.31 85 ILE A C 1
ATOM 697 O O . ILE A 1 85 ? 13.139 -11.889 7.146 1.00 94.31 85 ILE A O 1
ATOM 701 N N . LYS A 1 86 ? 13.949 -12.590 5.173 1.00 93.12 86 LYS A N 1
ATOM 702 C CA . LYS A 1 86 ? 14.644 -13.777 5.696 1.00 93.12 86 LYS A CA 1
ATOM 703 C C . LYS A 1 86 ? 15.762 -13.461 6.690 1.00 93.12 86 LYS A C 1
ATOM 705 O O . LYS A 1 86 ? 15.923 -14.195 7.652 1.00 93.12 86 LYS A O 1
ATOM 710 N N . SER A 1 87 ? 16.543 -12.409 6.449 1.00 90.56 87 SER A N 1
ATOM 711 C CA . SER A 1 87 ? 17.695 -12.064 7.291 1.00 90.56 87 SER A CA 1
ATOM 712 C C . SER A 1 87 ? 17.308 -11.390 8.605 1.00 90.56 87 SER A C 1
ATOM 714 O O . SER A 1 87 ? 18.164 -11.210 9.458 1.00 90.56 87 SER A O 1
ATOM 716 N N . ASN A 1 88 ? 16.053 -10.962 8.758 1.00 85.12 88 ASN A N 1
ATOM 717 C CA . ASN A 1 88 ? 15.568 -10.217 9.920 1.00 85.12 88 ASN A CA 1
ATOM 718 C C . ASN A 1 88 ? 16.343 -8.917 10.242 1.00 85.12 88 ASN A C 1
ATOM 720 O O . ASN A 1 88 ? 16.271 -8.389 11.344 1.00 85.12 88 ASN A O 1
ATOM 724 N N . THR A 1 89 ? 17.073 -8.360 9.268 1.00 81.25 89 THR A N 1
ATOM 725 C CA . THR A 1 89 ? 17.958 -7.194 9.474 1.00 81.25 89 THR A CA 1
ATOM 726 C C . THR A 1 89 ? 17.301 -5.851 9.163 1.00 81.25 89 THR A C 1
ATOM 728 O O . THR A 1 89 ? 17.924 -4.800 9.302 1.00 81.25 89 THR A O 1
ATOM 731 N N . SER A 1 90 ? 16.058 -5.839 8.674 1.00 83.81 90 SER A N 1
ATOM 732 C CA . SER A 1 90 ? 15.422 -4.609 8.204 1.00 83.81 90 SER A CA 1
ATOM 733 C C . SER A 1 90 ? 14.340 -4.096 9.144 1.00 83.81 90 SER A C 1
ATOM 735 O O . SER A 1 90 ? 13.342 -4.762 9.376 1.00 83.81 90 SER A O 1
ATOM 737 N N . GLY A 1 91 ? 14.471 -2.834 9.560 1.00 82.38 91 GLY A N 1
ATOM 738 C CA . GLY A 1 91 ? 13.458 -2.140 10.359 1.00 82.38 91 GLY A CA 1
ATOM 739 C C . GLY A 1 91 ? 12.213 -1.662 9.597 1.00 82.38 91 GLY A C 1
ATOM 740 O O . GLY A 1 91 ? 11.357 -1.029 10.208 1.00 82.38 91 GLY A O 1
ATOM 741 N N . GLN A 1 92 ? 12.087 -1.913 8.285 1.00 89.50 92 GLN A N 1
ATOM 742 C CA . GLN A 1 92 ? 10.917 -1.452 7.523 1.00 89.50 92 GLN A CA 1
ATOM 743 C C . GLN A 1 92 ? 9.665 -2.248 7.897 1.00 89.50 92 GLN A C 1
ATOM 745 O O . GLN A 1 92 ? 9.699 -3.475 7.955 1.00 89.50 92 GLN A O 1
ATOM 750 N N . LEU A 1 93 ? 8.538 -1.549 8.057 1.00 91.69 93 LEU A N 1
ATOM 751 C CA . LEU A 1 93 ? 7.274 -2.140 8.498 1.00 91.69 93 LEU A CA 1
ATOM 752 C C . LEU A 1 93 ? 6.793 -3.290 7.599 1.00 91.69 93 LEU A C 1
ATOM 754 O O . LEU A 1 93 ? 6.320 -4.303 8.101 1.00 91.69 93 LEU A O 1
ATOM 758 N N . VAL A 1 94 ? 6.948 -3.158 6.277 1.00 94.38 94 VAL A N 1
ATOM 759 C CA . VAL A 1 94 ? 6.599 -4.226 5.326 1.00 94.38 94 VAL A CA 1
ATOM 760 C C . VAL A 1 94 ? 7.421 -5.497 5.558 1.00 94.38 94 VAL A C 1
ATOM 762 O O . VAL A 1 94 ? 6.894 -6.590 5.392 1.00 94.38 94 VAL A O 1
ATOM 765 N N . HIS A 1 95 ? 8.688 -5.381 5.971 1.00 95.06 95 HIS A N 1
ATOM 766 C CA . HIS A 1 95 ? 9.521 -6.547 6.265 1.00 95.06 95 HIS A CA 1
ATOM 767 C C . HIS A 1 95 ? 9.137 -7.180 7.597 1.00 95.06 95 HIS A C 1
ATOM 769 O O . HIS A 1 95 ? 8.902 -8.383 7.614 1.00 95.06 95 HIS A O 1
ATOM 775 N N . LYS A 1 96 ? 8.978 -6.365 8.652 1.00 93.31 96 LYS A N 1
ATOM 776 C CA . LYS A 1 96 ? 8.510 -6.816 9.975 1.00 93.31 96 LYS A CA 1
ATOM 777 C C . LYS A 1 96 ? 7.206 -7.599 9.874 1.00 93.31 96 LYS A C 1
ATOM 779 O O . LYS A 1 96 ? 7.119 -8.718 10.359 1.00 93.31 96 LYS A O 1
ATOM 784 N N . HIS A 1 97 ? 6.253 -7.071 9.111 1.00 94.38 97 HIS A N 1
ATOM 785 C CA . HIS A 1 97 ? 4.979 -7.740 8.889 1.00 94.38 97 HIS A CA 1
ATOM 786 C C . HIS A 1 97 ? 5.133 -9.150 8.302 1.00 94.38 97 HIS A C 1
ATOM 788 O O . HIS A 1 97 ? 4.470 -10.066 8.754 1.00 94.38 97 HIS A O 1
ATOM 794 N N . PHE A 1 98 ? 6.004 -9.358 7.309 1.00 95.38 98 PHE A N 1
ATOM 795 C CA . PHE A 1 98 ? 6.217 -10.688 6.716 1.00 95.38 98 PHE A CA 1
ATOM 796 C C . PHE A 1 98 ? 7.248 -11.551 7.468 1.00 95.38 98 PHE A C 1
ATOM 798 O O . PHE A 1 98 ? 7.464 -12.697 7.072 1.00 95.38 98 PHE A O 1
ATOM 805 N N . GLN A 1 99 ? 7.883 -11.016 8.514 1.00 93.81 99 GLN A N 1
ATOM 806 C CA . GLN A 1 99 ? 8.714 -11.759 9.470 1.00 93.81 99 GLN A CA 1
ATOM 807 C C . GLN A 1 99 ? 7.871 -12.368 10.595 1.00 93.81 99 GLN A C 1
ATOM 809 O O . GLN A 1 99 ? 8.259 -13.387 11.155 1.00 93.81 99 GLN A O 1
ATOM 814 N N . GLU A 1 100 ? 6.712 -11.781 10.902 1.00 87.00 100 GLU A N 1
ATOM 815 C CA . GLU A 1 100 ? 5.759 -12.326 11.870 1.00 87.00 100 GLU A CA 1
ATOM 816 C C . GLU A 1 100 ? 5.277 -13.726 11.445 1.00 87.00 100 GLU A C 1
ATOM 818 O O . GLU A 1 100 ? 4.914 -13.955 10.283 1.00 87.00 100 GLU A O 1
ATOM 823 N N . ASN A 1 101 ? 5.244 -14.657 12.409 1.00 71.19 101 ASN A N 1
ATOM 824 C CA . ASN A 1 101 ? 5.008 -16.090 12.181 1.00 71.19 101 ASN A CA 1
ATOM 825 C C . ASN A 1 101 ? 3.708 -16.389 11.414 1.00 71.19 101 ASN A C 1
ATOM 827 O O . ASN A 1 101 ? 3.669 -17.312 10.604 1.00 71.19 101 ASN A O 1
ATOM 831 N N . CYS A 1 102 ? 2.644 -15.612 11.637 1.00 86.81 102 CYS A N 1
ATOM 832 C CA . CYS A 1 102 ? 1.359 -15.820 10.967 1.00 86.81 102 CYS A CA 1
ATOM 833 C C . CYS A 1 102 ? 1.329 -15.291 9.524 1.00 86.81 102 CYS A C 1
ATOM 835 O O . CYS A 1 102 ? 0.533 -15.764 8.714 1.00 86.81 102 CYS A O 1
ATOM 837 N N . HIS A 1 103 ? 2.178 -14.326 9.168 1.00 92.00 103 HIS A N 1
ATOM 838 C CA . HIS A 1 103 ? 2.117 -13.670 7.868 1.00 92.00 103 HIS A CA 1
ATOM 839 C C . HIS A 1 103 ? 3.103 -14.289 6.887 1.00 92.00 103 HIS A C 1
ATOM 841 O O . HIS A 1 103 ? 2.646 -14.825 5.885 1.00 92.00 103 HIS A O 1
ATOM 847 N N . GLY A 1 104 ? 4.407 -14.313 7.162 1.00 93.12 104 GLY A N 1
ATOM 848 C CA . GLY A 1 104 ? 5.390 -15.033 6.340 1.00 93.12 104 GLY A CA 1
ATOM 849 C C . GLY A 1 104 ? 5.419 -14.687 4.834 1.00 93.12 104 GLY A C 1
ATOM 850 O O . GLY A 1 104 ? 4.532 -14.069 4.245 1.00 93.12 104 GLY A O 1
ATOM 851 N N . LEU A 1 105 ? 6.442 -15.157 4.118 1.00 94.56 105 LEU A N 1
ATOM 852 C CA . LEU A 1 105 ? 6.480 -14.962 2.660 1.00 94.56 105 LEU A CA 1
ATOM 853 C C . LEU A 1 105 ? 5.363 -15.726 1.926 1.00 94.56 105 LEU A C 1
ATOM 855 O O . LEU A 1 105 ? 4.927 -15.276 0.870 1.00 94.56 105 LEU A O 1
ATOM 859 N N . ALA A 1 106 ? 4.864 -16.843 2.464 1.00 94.62 106 ALA A N 1
ATOM 860 C CA . ALA A 1 106 ? 3.815 -17.652 1.828 1.00 94.62 106 ALA A CA 1
ATOM 861 C C . ALA A 1 106 ? 2.505 -16.871 1.579 1.00 94.62 106 ALA A C 1
ATOM 863 O O . ALA A 1 106 ? 1.819 -17.086 0.567 1.00 94.62 106 ALA A O 1
ATOM 864 N N . ASN A 1 107 ? 2.197 -15.907 2.455 1.00 95.94 107 ASN A N 1
ATOM 865 C CA . ASN A 1 107 ? 1.047 -15.022 2.295 1.00 95.94 107 ASN A CA 1
ATOM 866 C C . ASN A 1 107 ? 1.363 -13.751 1.495 1.00 95.94 107 ASN A C 1
ATOM 868 O O . ASN A 1 107 ? 0.473 -12.929 1.305 1.00 95.94 107 ASN A O 1
ATOM 872 N N . CYS A 1 108 ? 2.580 -13.569 0.984 1.00 96.94 108 CYS A N 1
ATOM 873 C CA . CYS A 1 108 ? 2.912 -12.424 0.144 1.00 96.94 108 CYS A CA 1
ATOM 874 C C . CYS A 1 108 ? 2.414 -12.631 -1.296 1.00 96.94 108 CYS A C 1
ATOM 876 O O . CYS A 1 108 ? 2.627 -13.677 -1.910 1.00 96.94 108 CYS A O 1
ATOM 878 N N . ILE A 1 109 ? 1.788 -11.598 -1.854 1.00 97.44 109 ILE A N 1
ATOM 879 C CA . ILE A 1 109 ? 1.515 -11.450 -3.287 1.00 97.44 109 ILE A CA 1
ATOM 880 C C . ILE A 1 109 ? 2.191 -10.173 -3.765 1.00 97.44 109 ILE A C 1
ATOM 882 O O . ILE A 1 109 ? 2.117 -9.158 -3.075 1.00 97.44 109 ILE A O 1
ATOM 886 N N . ILE A 1 110 ? 2.799 -10.210 -4.949 1.00 97.75 110 ILE A N 1
ATOM 887 C CA . ILE A 1 110 ? 3.353 -9.038 -5.625 1.00 97.75 110 ILE A CA 1
ATOM 888 C C . ILE A 1 110 ? 2.743 -8.858 -7.013 1.00 97.75 110 ILE A C 1
ATOM 890 O O . ILE A 1 110 ? 2.581 -9.815 -7.766 1.00 97.75 110 ILE A O 1
ATOM 894 N N . VAL A 1 111 ? 2.401 -7.619 -7.355 1.00 97.50 111 VAL A N 1
ATOM 895 C CA . VAL A 1 111 ? 1.738 -7.274 -8.611 1.00 97.50 111 VAL A CA 1
ATOM 896 C C . VAL A 1 111 ? 2.347 -5.989 -9.184 1.00 97.50 111 VAL A C 1
ATOM 898 O O . VAL A 1 111 ? 2.298 -4.965 -8.503 1.00 97.50 111 VAL A O 1
ATOM 901 N N . PRO A 1 112 ? 2.901 -5.986 -10.411 1.00 97.94 112 PRO A N 1
ATOM 902 C CA . PRO A 1 112 ? 3.211 -4.741 -11.114 1.00 97.94 112 PRO A CA 1
ATOM 903 C C . PRO A 1 112 ? 1.898 -4.036 -11.490 1.00 97.94 112 PRO A C 1
ATOM 905 O O . PRO A 1 112 ? 1.039 -4.635 -12.136 1.00 97.94 112 PRO A O 1
ATOM 908 N N . ILE A 1 113 ? 1.716 -2.785 -11.059 1.00 97.69 113 ILE A N 1
ATOM 909 C CA . ILE A 1 113 ? 0.445 -2.058 -11.235 1.00 97.69 113 ILE A CA 1
ATOM 910 C C . ILE A 1 113 ? 0.531 -0.916 -12.242 1.00 97.69 113 ILE A C 1
ATOM 912 O O . ILE A 1 113 ? -0.486 -0.543 -12.823 1.00 97.69 113 ILE A O 1
ATOM 916 N N . GLU A 1 114 ? 1.716 -0.360 -12.469 1.00 97.75 114 GLU A N 1
ATOM 917 C CA . GLU A 1 114 ? 1.897 0.718 -13.435 1.00 97.75 114 GLU A CA 1
ATOM 918 C C . GLU A 1 114 ? 3.323 0.709 -13.980 1.00 97.75 114 GLU A C 1
ATOM 920 O O . GLU A 1 114 ? 4.281 0.707 -13.208 1.00 97.75 114 GLU A O 1
ATOM 925 N N . LYS A 1 115 ? 3.459 0.708 -15.304 1.00 97.31 115 LYS A N 1
ATOM 926 C CA . LYS A 1 115 ? 4.709 0.974 -16.010 1.00 97.31 115 LYS A CA 1
ATOM 927 C C . LYS A 1 115 ? 4.904 2.476 -16.115 1.00 97.31 115 LYS A C 1
ATOM 929 O O . LYS A 1 115 ? 3.972 3.183 -16.459 1.00 97.31 115 LYS A O 1
ATOM 934 N N . ILE A 1 116 ? 6.099 2.973 -15.848 1.00 95.88 116 ILE A N 1
ATOM 935 C CA . ILE A 1 116 ? 6.437 4.382 -16.019 1.00 95.88 116 ILE A CA 1
ATOM 936 C C . ILE A 1 116 ? 7.244 4.533 -17.300 1.00 95.88 116 ILE A C 1
ATOM 938 O O . ILE A 1 116 ? 8.258 3.860 -17.486 1.00 95.88 116 ILE A O 1
ATOM 942 N N . VAL A 1 117 ? 6.769 5.425 -18.159 1.00 92.12 117 VAL A N 1
ATOM 943 C CA . VAL A 1 117 ? 7.411 5.851 -19.403 1.00 92.12 117 VAL A CA 1
ATOM 944 C C . VAL A 1 117 ? 7.392 7.376 -19.442 1.00 92.12 117 VAL A C 1
ATOM 946 O O . VAL A 1 117 ? 6.554 7.994 -18.777 1.00 92.12 117 VAL A O 1
ATOM 949 N N . LEU A 1 118 ? 8.325 7.975 -20.173 1.00 87.56 118 LEU A N 1
ATOM 950 C CA . LEU A 1 118 ? 8.243 9.394 -20.508 1.00 87.56 118 LEU A CA 1
ATOM 951 C C . LEU A 1 118 ? 7.186 9.582 -21.600 1.00 87.56 118 LEU A C 1
ATOM 953 O O . LEU A 1 118 ? 6.912 8.663 -22.371 1.00 87.56 118 LEU A O 1
ATOM 957 N N . SER A 1 119 ? 6.551 10.752 -21.637 1.00 82.00 119 SER A N 1
ATOM 958 C CA . SER A 1 119 ? 5.706 11.095 -22.780 1.00 82.00 119 SER A CA 1
ATOM 959 C C . SER A 1 119 ? 6.579 11.410 -23.997 1.00 82.00 119 SER A C 1
ATOM 961 O O . SER A 1 119 ? 7.712 11.868 -23.847 1.00 82.00 119 SER A O 1
ATOM 963 N N . GLU A 1 120 ? 6.044 11.234 -25.207 1.00 76.88 120 GLU A N 1
ATOM 964 C CA . GLU A 1 120 ? 6.764 11.578 -26.444 1.00 76.88 120 GLU A CA 1
ATOM 965 C C . GLU A 1 120 ? 7.200 13.052 -26.481 1.00 76.88 120 GLU A C 1
ATOM 967 O O . GLU A 1 120 ? 8.238 13.385 -27.048 1.00 76.88 120 GLU A O 1
ATOM 972 N N . SER A 1 121 ? 6.423 13.949 -25.862 1.00 74.56 121 SER A N 1
ATOM 973 C CA . SER A 1 121 ? 6.787 15.359 -25.706 1.00 74.56 121 SER A CA 1
ATOM 974 C C . SER A 1 121 ? 7.965 15.555 -24.756 1.00 74.56 121 SER A C 1
ATOM 976 O O . SER A 1 121 ? 8.865 16.333 -25.062 1.00 74.56 121 SER A O 1
ATOM 978 N N . ASP A 1 122 ? 7.991 14.831 -23.636 1.00 75.00 122 ASP A N 1
ATOM 979 C CA . ASP A 1 122 ? 9.072 14.921 -22.652 1.00 75.00 122 ASP A CA 1
ATOM 980 C C . ASP A 1 122 ? 10.385 14.362 -23.218 1.00 75.00 122 ASP A C 1
ATOM 982 O O . ASP A 1 122 ? 11.452 14.938 -23.008 1.00 75.00 122 ASP A O 1
ATOM 986 N N . GLU A 1 123 ? 10.321 13.275 -23.993 1.00 72.19 123 GLU A N 1
ATOM 987 C CA . GLU A 1 123 ? 11.502 12.676 -24.626 1.00 72.19 123 GLU A CA 1
ATOM 988 C C . GLU A 1 123 ? 12.207 13.616 -25.608 1.00 72.19 123 GLU A C 1
ATOM 990 O O . GLU A 1 123 ? 13.428 13.534 -25.745 1.00 72.19 123 GLU A O 1
ATOM 995 N N . ARG A 1 124 ? 11.460 14.515 -26.265 1.00 71.31 124 ARG A N 1
ATOM 996 C CA . ARG A 1 124 ? 12.007 15.510 -27.204 1.00 71.31 124 ARG A CA 1
ATOM 997 C C . ARG A 1 124 ? 12.641 16.712 -26.505 1.00 71.31 124 ARG A C 1
ATOM 999 O O . ARG A 1 124 ? 13.478 17.375 -27.107 1.00 71.31 124 ARG A O 1
ATOM 1006 N N . ILE A 1 125 ? 12.233 17.006 -25.270 1.00 77.94 125 ILE A N 1
ATOM 1007 C CA . ILE A 1 125 ? 12.740 18.147 -24.493 1.00 77.94 125 ILE A CA 1
ATOM 1008 C C . ILE A 1 125 ? 14.082 17.803 -23.840 1.00 77.94 125 ILE A C 1
ATOM 1010 O O . ILE A 1 125 ? 14.988 18.633 -23.818 1.00 77.94 125 ILE A O 1
ATOM 1014 N N . PHE A 1 126 ? 14.223 16.587 -23.308 1.00 79.94 126 PHE A N 1
ATOM 1015 C CA . PHE A 1 126 ? 15.430 16.184 -22.587 1.00 79.94 126 PHE A CA 1
ATOM 1016 C C . PHE A 1 126 ? 16.505 15.669 -23.547 1.00 79.94 126 PHE A C 1
ATOM 1018 O O . PHE A 1 126 ? 16.384 14.582 -24.118 1.00 79.94 126 PHE A O 1
ATOM 1025 N N . THR A 1 127 ? 17.584 16.434 -23.696 1.00 75.31 127 THR A N 1
ATOM 1026 C CA . THR A 1 127 ? 18.686 16.117 -24.614 1.00 75.31 127 THR A CA 1
ATOM 1027 C C . THR A 1 12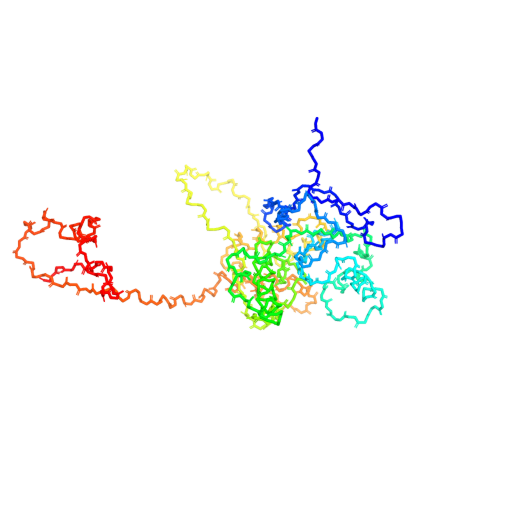7 ? 19.730 15.199 -23.981 1.00 75.31 127 THR A C 1
ATOM 1029 O O . THR A 1 127 ? 20.392 14.453 -24.702 1.00 75.31 127 THR A O 1
ATOM 1032 N N . SER A 1 128 ? 19.846 15.178 -22.646 1.00 85.12 128 SER A N 1
ATOM 1033 C CA . SER A 1 128 ? 20.797 14.319 -21.929 1.00 85.12 128 SER A CA 1
ATOM 1034 C C . SER A 1 128 ? 20.142 13.138 -21.195 1.00 85.12 128 SER A C 1
ATOM 1036 O O . SER A 1 128 ? 19.041 13.226 -20.647 1.00 85.12 128 SER A O 1
ATOM 1038 N N . GLU A 1 129 ? 20.869 12.019 -21.105 1.00 84.75 129 GLU A N 1
ATOM 1039 C CA . GLU A 1 129 ? 20.426 10.813 -20.382 1.00 84.75 129 GLU A CA 1
ATOM 1040 C C . GLU A 1 129 ? 20.225 11.066 -18.874 1.00 84.75 129 GLU A C 1
ATOM 1042 O O . GLU A 1 129 ? 19.355 10.483 -18.217 1.00 84.75 129 GLU A O 1
ATOM 1047 N N . VAL A 1 130 ? 21.005 11.996 -18.315 1.00 86.88 130 VAL A N 1
ATOM 1048 C CA . VAL A 1 130 ? 20.917 12.397 -16.906 1.00 86.88 130 VAL A CA 1
ATOM 1049 C C . VAL A 1 130 ? 19.596 13.115 -16.622 1.00 86.88 130 VAL A C 1
ATOM 1051 O O . VAL A 1 130 ? 18.959 12.849 -15.600 1.00 86.88 130 VAL A O 1
ATOM 1054 N N . GLU A 1 131 ? 19.158 14.004 -17.515 1.00 87.19 131 GLU A N 1
ATOM 1055 C CA . GLU A 1 131 ? 17.879 14.710 -17.382 1.00 87.19 131 GLU A CA 1
ATOM 1056 C C . GLU A 1 131 ? 16.698 13.754 -17.511 1.00 87.19 131 GLU A C 1
ATOM 1058 O O . GLU A 1 131 ? 15.799 13.787 -16.667 1.00 87.19 131 GLU A O 1
ATOM 1063 N N . LYS A 1 132 ? 16.747 12.836 -18.485 1.00 85.88 132 LYS A N 1
ATOM 1064 C CA . LYS A 1 132 ? 15.730 11.787 -18.653 1.00 85.88 132 LYS A CA 1
ATOM 1065 C C . LYS A 1 132 ? 15.593 10.941 -17.393 1.00 85.88 132 LYS A C 1
ATOM 1067 O O . LYS A 1 132 ? 14.482 10.741 -16.900 1.00 85.88 132 LYS A O 1
ATOM 1072 N N . THR A 1 133 ? 16.716 10.510 -16.817 1.00 87.81 133 THR A N 1
ATOM 1073 C CA . THR A 1 133 ? 16.718 9.711 -15.583 1.00 87.81 133 THR A CA 1
ATOM 1074 C C . THR A 1 133 ? 16.083 10.475 -14.418 1.00 87.81 133 THR A C 1
ATOM 1076 O O . THR A 1 133 ? 15.208 9.937 -13.737 1.00 87.81 133 THR A O 1
ATOM 1079 N N . LYS A 1 134 ? 16.454 11.749 -14.219 1.00 89.44 134 LYS A N 1
ATOM 1080 C CA . LYS A 1 134 ? 15.878 12.602 -13.164 1.00 89.44 134 LYS A CA 1
ATOM 1081 C C . LYS A 1 134 ? 14.378 12.837 -13.360 1.00 89.44 134 LYS A C 1
ATOM 1083 O O . LYS A 1 134 ? 13.620 12.774 -12.390 1.00 89.44 134 LYS A O 1
ATOM 1088 N N . ALA A 1 135 ? 13.940 13.082 -14.594 1.00 90.44 135 ALA A N 1
ATOM 1089 C CA . ALA A 1 135 ? 12.528 13.247 -14.924 1.00 90.44 135 ALA A CA 1
ATOM 1090 C C . ALA A 1 135 ? 11.737 11.960 -14.639 1.00 90.44 135 ALA A C 1
ATOM 1092 O O . ALA A 1 135 ? 10.704 12.004 -13.968 1.00 90.44 135 ALA A O 1
ATOM 1093 N N . MET A 1 136 ? 12.260 10.799 -15.048 1.00 90.94 136 MET A N 1
ATOM 1094 C CA . MET A 1 136 ? 11.651 9.502 -14.746 1.00 90.94 136 MET A CA 1
ATOM 1095 C C . MET A 1 136 ? 11.576 9.214 -13.246 1.00 90.94 136 MET A C 1
ATOM 1097 O O . MET A 1 136 ? 10.554 8.710 -12.778 1.00 90.94 136 MET A O 1
ATOM 1101 N N . ASP A 1 137 ? 12.629 9.526 -12.486 1.00 91.81 137 ASP A N 1
ATOM 1102 C CA . ASP A 1 137 ? 12.640 9.379 -11.027 1.00 91.81 137 ASP A CA 1
ATOM 1103 C C . ASP A 1 137 ? 11.562 10.246 -10.372 1.00 91.81 137 ASP A C 1
ATOM 1105 O O . ASP A 1 137 ? 10.830 9.770 -9.498 1.00 91.81 137 ASP A O 1
ATOM 1109 N N . LYS A 1 138 ? 11.411 11.493 -10.833 1.00 92.00 138 LYS A N 1
ATOM 1110 C CA . LYS A 1 138 ? 10.364 12.404 -10.362 1.00 92.00 138 LYS A CA 1
ATOM 1111 C C . LYS A 1 138 ? 8.967 11.853 -10.656 1.00 92.00 138 LYS A C 1
ATOM 1113 O O . LYS A 1 138 ? 8.141 11.793 -9.746 1.00 92.00 138 LYS A O 1
ATOM 1118 N N . ILE A 1 139 ? 8.720 11.379 -11.878 1.00 93.38 139 ILE A N 1
ATOM 1119 C CA . ILE A 1 139 ? 7.432 10.779 -12.254 1.00 93.38 139 ILE A CA 1
ATOM 1120 C C . ILE A 1 139 ? 7.162 9.531 -11.409 1.00 93.38 139 ILE A C 1
ATOM 1122 O O . ILE A 1 139 ? 6.090 9.418 -10.816 1.00 93.38 139 ILE A O 1
ATOM 1126 N N . ARG A 1 140 ? 8.126 8.605 -11.286 1.00 94.50 140 ARG A N 1
ATOM 1127 C CA . ARG A 1 140 ? 7.984 7.412 -10.429 1.00 94.50 140 ARG A CA 1
ATOM 1128 C C . ARG A 1 140 ? 7.625 7.792 -9.001 1.00 94.50 140 ARG A C 1
ATOM 1130 O O . ARG A 1 140 ? 6.714 7.199 -8.431 1.00 94.50 140 ARG A O 1
ATOM 1137 N N . PHE A 1 141 ? 8.304 8.787 -8.443 1.00 92.44 141 PHE A N 1
ATOM 1138 C CA . PHE A 1 141 ? 8.036 9.279 -7.101 1.00 92.44 141 PHE A CA 1
ATOM 1139 C C . PHE A 1 141 ? 6.604 9.828 -6.953 1.00 92.44 141 PHE A C 1
ATOM 1141 O O . PHE A 1 141 ? 5.883 9.456 -6.022 1.00 92.44 141 PHE A O 1
ATOM 1148 N N . GLU A 1 142 ? 6.151 10.666 -7.885 1.00 92.12 142 GLU A N 1
ATOM 1149 C CA . GLU A 1 142 ? 4.792 11.219 -7.871 1.00 92.12 142 GLU A CA 1
ATOM 1150 C C . GLU A 1 142 ? 3.725 10.127 -8.031 1.00 92.12 142 GLU A C 1
ATOM 1152 O O . GLU A 1 142 ? 2.699 10.145 -7.340 1.00 92.12 142 GLU A O 1
ATOM 1157 N N . ARG A 1 143 ? 3.981 9.129 -8.885 1.00 94.88 143 ARG A N 1
ATOM 1158 C CA . ARG A 1 143 ? 3.089 7.982 -9.098 1.00 94.88 143 ARG A CA 1
ATOM 1159 C C . ARG A 1 143 ? 3.052 7.034 -7.904 1.00 94.88 143 ARG A C 1
ATOM 1161 O O . ARG A 1 143 ? 1.967 6.597 -7.520 1.00 94.88 143 ARG A O 1
ATOM 1168 N N . GLU A 1 144 ? 4.186 6.774 -7.256 1.00 95.00 144 GLU A N 1
ATOM 1169 C CA . GLU A 1 144 ? 4.249 6.032 -5.991 1.00 95.00 144 GLU A CA 1
ATOM 1170 C C . GLU A 1 144 ? 3.365 6.715 -4.936 1.00 95.00 144 GLU A C 1
ATOM 1172 O O . GLU A 1 144 ? 2.463 6.089 -4.370 1.00 95.00 144 GLU A O 1
ATOM 1177 N N . LYS A 1 145 ? 3.544 8.028 -4.741 1.00 91.12 145 LYS A N 1
ATOM 1178 C CA . LYS A 1 145 ? 2.740 8.831 -3.807 1.00 91.12 145 LYS A CA 1
ATOM 1179 C C . LYS A 1 145 ? 1.251 8.807 -4.164 1.00 91.12 145 LYS A C 1
ATOM 1181 O O . LYS A 1 145 ? 0.404 8.646 -3.278 1.00 91.12 145 LYS A O 1
ATOM 1186 N N . PHE A 1 146 ? 0.919 8.928 -5.449 1.00 91.94 146 PHE A N 1
ATOM 1187 C CA . PHE A 1 146 ? -0.453 8.828 -5.940 1.00 91.94 146 PHE A CA 1
ATOM 1188 C C . PHE A 1 146 ? -1.090 7.483 -5.576 1.00 91.94 146 PHE A C 1
ATOM 1190 O O . PHE A 1 146 ? -2.211 7.465 -5.061 1.00 91.94 146 PHE A O 1
ATOM 1197 N N . TRP A 1 147 ? -0.398 6.362 -5.796 1.00 94.88 147 TRP A N 1
ATOM 1198 C CA . TRP A 1 147 ? -0.936 5.032 -5.497 1.00 94.88 147 TRP A CA 1
ATOM 1199 C C . TRP A 1 147 ? -1.024 4.740 -4.003 1.00 94.88 147 TRP A C 1
ATOM 1201 O O . TRP A 1 147 ? -2.029 4.167 -3.574 1.00 94.88 147 TRP A O 1
ATOM 1211 N N . ILE A 1 148 ? -0.054 5.201 -3.206 1.00 92.56 148 ILE A N 1
ATOM 1212 C CA . ILE A 1 148 ? -0.119 5.129 -1.739 1.00 92.56 148 ILE A CA 1
ATOM 1213 C C . ILE A 1 148 ? -1.388 5.819 -1.233 1.00 92.56 148 ILE A C 1
ATOM 1215 O O . ILE A 1 148 ? -2.136 5.240 -0.442 1.00 92.56 148 ILE A O 1
ATOM 1219 N N . SER A 1 149 ? -1.675 7.022 -1.738 1.00 88.75 149 SER A N 1
ATOM 1220 C CA . SER A 1 149 ? -2.891 7.766 -1.398 1.00 88.75 149 SER A CA 1
ATOM 1221 C C . SER A 1 149 ? -4.155 7.075 -1.916 1.00 88.75 149 SER A C 1
ATOM 1223 O O . SER A 1 149 ? -5.126 6.882 -1.189 1.00 88.75 149 SER A O 1
ATOM 1225 N N . THR A 1 150 ? -4.136 6.633 -3.172 1.00 90.25 150 THR A N 1
ATOM 1226 C CA . THR A 1 150 ? -5.305 6.071 -3.860 1.00 90.25 150 THR A CA 1
ATOM 1227 C C . THR A 1 150 ? -5.769 4.747 -3.253 1.00 90.25 150 THR A C 1
ATOM 1229 O O . THR A 1 150 ? -6.975 4.523 -3.103 1.00 90.25 150 THR A O 1
ATOM 1232 N N . LEU A 1 151 ? -4.831 3.864 -2.902 1.00 91.88 151 LEU A N 1
ATOM 1233 C CA . LEU A 1 151 ? -5.125 2.582 -2.257 1.00 91.88 151 LEU A CA 1
ATOM 1234 C C . LEU A 1 151 ? -5.156 2.679 -0.726 1.00 91.88 151 LEU A C 1
ATOM 1236 O O . LEU A 1 151 ? -5.703 1.781 -0.081 1.00 91.88 151 LEU A O 1
ATOM 1240 N N . GLN A 1 152 ? -4.661 3.789 -0.171 1.00 90.44 152 GLN A N 1
ATOM 1241 C CA . GLN A 1 152 ? -4.550 4.067 1.263 1.00 90.44 152 GLN A CA 1
ATOM 1242 C C . GLN A 1 152 ? -3.635 3.065 1.968 1.00 90.44 152 GLN A C 1
ATOM 1244 O O . GLN A 1 152 ? -3.999 2.479 2.984 1.00 90.44 152 GLN A O 1
ATOM 1249 N N . THR A 1 153 ? -2.450 2.847 1.395 1.00 92.62 153 THR A N 1
ATOM 1250 C CA . THR A 1 153 ? -1.451 1.915 1.938 1.00 92.62 153 THR A CA 1
ATOM 1251 C C . THR A 1 153 ? -0.526 2.557 2.967 1.00 92.62 153 THR A C 1
ATOM 1253 O O . THR A 1 153 ? 0.318 1.866 3.534 1.00 92.62 153 THR A O 1
ATOM 1256 N N . ALA A 1 154 ? -0.673 3.860 3.228 1.00 90.50 154 ALA A N 1
ATOM 1257 C CA . ALA A 1 154 ? 0.016 4.540 4.317 1.00 90.50 154 ALA A CA 1
ATOM 1258 C C . ALA A 1 154 ? -0.364 3.921 5.669 1.00 90.50 154 ALA A C 1
ATOM 1260 O O . ALA A 1 154 ? -1.521 3.560 5.910 1.00 90.50 154 ALA A O 1
ATOM 1261 N N . TYR A 1 155 ? 0.617 3.795 6.555 1.00 89.00 155 TYR A N 1
ATOM 1262 C CA . TYR A 1 155 ? 0.380 3.410 7.940 1.00 89.00 155 TYR A CA 1
ATOM 1263 C C . TYR A 1 155 ? -0.558 4.435 8.617 1.00 89.00 155 TYR A C 1
ATOM 1265 O O . TYR A 1 155 ? -0.403 5.633 8.368 1.00 89.00 155 TYR A O 1
ATOM 1273 N N . PRO A 1 156 ? -1.548 4.014 9.434 1.00 89.62 156 PRO A N 1
ATOM 1274 C CA . PRO A 1 156 ? -1.810 2.656 9.930 1.00 89.62 156 PRO A CA 1
ATOM 1275 C C . PRO A 1 156 ? -2.764 1.793 9.080 1.00 89.62 156 PRO A C 1
ATOM 1277 O O . PRO A 1 156 ? -3.054 0.654 9.445 1.00 89.62 156 PRO A O 1
ATOM 1280 N N . PHE A 1 157 ? -3.258 2.287 7.939 1.00 89.69 157 PHE A N 1
ATOM 1281 C CA . PHE A 1 157 ? -4.145 1.510 7.060 1.00 89.69 157 PHE A CA 1
ATOM 1282 C C . PHE A 1 157 ? -3.414 0.470 6.198 1.00 89.69 157 PHE A C 1
ATOM 1284 O O . PHE A 1 157 ? -4.012 -0.531 5.801 1.00 89.69 157 PHE A O 1
ATOM 1291 N N . GLY A 1 158 ? -2.133 0.688 5.914 1.00 92.62 158 GLY A N 1
ATOM 1292 C CA . GLY A 1 158 ? -1.276 -0.246 5.191 1.00 92.62 158 GLY A CA 1
ATOM 1293 C C . GLY A 1 158 ? 0.131 -0.323 5.773 1.00 92.62 158 GLY A C 1
ATOM 1294 O O . GLY A 1 158 ? 0.345 -0.091 6.961 1.00 92.62 158 GLY A O 1
ATOM 1295 N N . LEU A 1 159 ? 1.090 -0.701 4.930 1.00 94.12 159 LEU A N 1
ATOM 1296 C CA . LEU A 1 159 ? 2.471 -0.991 5.326 1.00 94.12 159 LEU A CA 1
ATOM 1297 C C . LEU A 1 159 ? 3.480 0.081 4.875 1.00 94.12 159 LEU A C 1
ATOM 1299 O O . LEU A 1 159 ? 4.675 -0.059 5.133 1.00 94.12 159 LEU A O 1
ATOM 1303 N N . ASN A 1 160 ? 3.037 1.151 4.206 1.00 93.00 160 ASN A N 1
ATOM 1304 C CA . ASN A 1 160 ? 3.891 2.290 3.868 1.00 93.00 160 ASN A CA 1
ATOM 1305 C C . ASN A 1 160 ? 4.067 3.197 5.093 1.00 93.00 160 ASN A C 1
ATOM 1307 O O . ASN A 1 160 ? 3.219 4.042 5.367 1.00 93.00 160 ASN A O 1
ATOM 1311 N N . CYS A 1 161 ? 5.175 3.036 5.819 1.00 85.88 161 CYS A N 1
ATOM 1312 C CA . CYS A 1 161 ? 5.530 3.910 6.942 1.00 85.88 161 CYS A CA 1
ATOM 1313 C C . CYS A 1 161 ? 6.377 5.122 6.539 1.00 85.88 161 CYS A C 1
ATOM 1315 O O . CYS A 1 161 ? 6.459 6.068 7.301 1.00 85.88 161 CYS A O 1
ATOM 1317 N N . ARG A 1 162 ? 7.002 5.128 5.359 1.00 81.94 162 ARG A N 1
ATOM 1318 C CA . ARG A 1 162 ? 7.743 6.285 4.838 1.00 81.94 162 ARG A CA 1
ATOM 1319 C C . ARG A 1 162 ? 7.178 6.652 3.482 1.00 81.94 162 ARG A C 1
ATOM 1321 O O . ARG A 1 162 ? 7.170 5.804 2.589 1.00 81.94 162 ARG A O 1
ATOM 1328 N N . VAL A 1 163 ? 6.719 7.889 3.321 1.00 77.00 163 VAL A N 1
ATOM 1329 C CA . VAL A 1 163 ? 6.356 8.427 2.002 1.00 77.00 163 VAL A CA 1
ATOM 1330 C C . VAL A 1 163 ? 7.306 9.570 1.719 1.00 77.00 163 VAL A C 1
ATOM 1332 O O . VAL A 1 163 ? 7.331 10.572 2.436 1.00 77.00 163 VAL A O 1
ATOM 1335 N N . LYS A 1 164 ? 8.114 9.401 0.671 1.00 74.06 164 LYS A N 1
ATOM 1336 C CA . LYS A 1 164 ? 9.057 10.417 0.200 1.00 74.06 164 LYS A CA 1
ATOM 1337 C C . LYS A 1 164 ? 8.332 11.775 0.057 1.00 74.06 164 LYS A C 1
ATOM 1339 O O . LYS A 1 164 ? 7.169 11.840 -0.349 1.00 74.06 164 LYS A O 1
ATOM 1344 N N . GLY A 1 165 ? 8.987 12.859 0.467 1.00 67.31 165 GLY A N 1
ATOM 1345 C CA . GLY A 1 165 ? 8.425 14.219 0.463 1.00 67.31 165 GLY A CA 1
ATOM 1346 C C . GLY A 1 165 ? 7.324 14.506 1.497 1.00 67.31 165 GLY A C 1
ATOM 1347 O O . GLY A 1 165 ? 6.882 15.645 1.583 1.00 67.31 165 GLY A O 1
ATOM 1348 N N . VAL A 1 166 ? 6.865 13.513 2.266 1.00 65.81 166 VAL A N 1
ATOM 1349 C CA . VAL A 1 166 ? 5.989 13.722 3.435 1.00 65.81 166 VAL A CA 1
ATOM 1350 C C . VAL A 1 166 ? 6.735 13.427 4.734 1.00 65.81 166 VAL A C 1
ATOM 1352 O O . VAL A 1 166 ? 6.553 14.145 5.708 1.00 65.81 166 VAL A O 1
ATOM 1355 N N . GLY A 1 167 ? 7.601 12.410 4.726 1.00 65.69 167 GLY A N 1
ATOM 1356 C CA . GLY A 1 167 ? 8.378 11.973 5.884 1.00 65.69 167 GLY A CA 1
ATOM 1357 C C . GLY A 1 167 ? 7.958 10.594 6.393 1.00 65.69 167 GLY A C 1
ATOM 1358 O O . GLY A 1 167 ? 7.303 9.814 5.685 1.00 65.69 167 GLY A O 1
ATOM 1359 N N . ASP A 1 168 ? 8.371 10.296 7.623 1.00 65.12 168 ASP A N 1
ATOM 1360 C CA . ASP A 1 168 ? 8.002 9.078 8.338 1.00 65.12 168 ASP A CA 1
ATOM 1361 C C . ASP A 1 168 ? 6.580 9.251 8.904 1.00 65.12 168 ASP A C 1
ATOM 1363 O O . ASP A 1 168 ? 6.295 10.177 9.658 1.00 65.12 168 ASP A O 1
ATOM 1367 N N . PHE A 1 169 ? 5.665 8.353 8.535 1.00 63.84 169 PHE A N 1
ATOM 1368 C CA . PHE A 1 169 ? 4.338 8.230 9.135 1.00 63.84 169 PHE A CA 1
ATOM 1369 C C . PHE A 1 169 ? 4.507 7.619 10.506 1.00 63.84 169 PHE A C 1
ATOM 1371 O O . PHE A 1 169 ? 4.388 6.406 10.685 1.00 63.84 169 PHE A O 1
ATOM 1378 N N . ASN A 1 170 ? 4.795 8.487 11.465 1.00 56.00 170 ASN A N 1
ATOM 1379 C CA . ASN A 1 170 ? 4.651 8.169 12.862 1.00 56.00 170 ASN A CA 1
ATOM 1380 C C . ASN A 1 170 ? 3.378 8.850 13.383 1.00 56.00 170 ASN A C 1
ATOM 1382 O O . ASN A 1 170 ? 3.354 10.074 13.516 1.00 56.00 170 ASN A O 1
ATOM 1386 N N . PRO A 1 171 ? 2.301 8.100 13.666 1.00 49.22 171 PRO A N 1
ATOM 1387 C CA . PRO A 1 171 ? 1.076 8.654 14.238 1.00 49.22 171 PRO A CA 1
ATOM 1388 C C . PRO A 1 171 ? 1.307 9.430 15.536 1.00 49.22 171 PRO A C 1
ATOM 1390 O O . PRO A 1 171 ? 0.546 10.350 15.836 1.00 49.22 171 PRO A O 1
ATOM 1393 N N . SER A 1 172 ? 2.380 9.126 16.275 1.00 48.22 172 SER A N 1
ATOM 1394 C CA . SER A 1 172 ? 2.780 9.893 17.459 1.00 48.22 172 SER A CA 1
ATOM 1395 C C . SER A 1 172 ? 3.173 11.345 17.155 1.00 48.22 172 SER A C 1
ATOM 1397 O O . SER A 1 172 ? 3.118 12.173 18.056 1.00 48.22 172 SER A O 1
ATOM 1399 N N . GLN A 1 173 ? 3.510 11.679 15.905 1.00 50.75 173 GLN A N 1
ATOM 1400 C CA . GLN A 1 173 ? 3.887 13.033 15.483 1.00 50.75 173 GLN A CA 1
ATOM 1401 C C . GLN A 1 173 ? 2.703 13.868 14.966 1.00 50.75 173 GLN A C 1
ATOM 1403 O O . GLN A 1 173 ? 2.894 15.009 14.557 1.00 50.75 173 GLN A O 1
ATOM 1408 N N . GLY A 1 174 ? 1.476 13.332 14.953 1.00 49.25 174 GLY A N 1
ATOM 1409 C CA . GLY A 1 174 ? 0.273 14.117 14.639 1.00 49.25 174 GLY A CA 1
ATOM 1410 C C . GLY A 1 174 ? 0.064 14.476 13.158 1.00 49.25 174 GLY A C 1
ATOM 1411 O O . GLY A 1 174 ? -0.964 15.060 12.812 1.00 49.25 174 GLY A O 1
ATOM 1412 N N . VAL A 1 175 ? 0.984 14.114 12.256 1.00 51.53 175 VAL A N 1
ATOM 1413 C CA . VAL A 1 175 ? 0.890 14.445 10.824 1.00 51.53 175 VAL A CA 1
ATOM 1414 C C . VAL A 1 175 ? 0.075 13.384 10.081 1.00 51.53 175 VAL A C 1
ATOM 1416 O O . VAL A 1 175 ? 0.602 12.418 9.530 1.00 51.53 175 VAL A O 1
ATOM 1419 N N . PHE A 1 176 ? -1.244 13.572 10.035 1.00 59.03 176 PHE A N 1
ATOM 1420 C CA . PHE A 1 176 ? -2.149 12.707 9.276 1.00 59.03 176 PHE A CA 1
ATOM 1421 C C . PHE A 1 176 ? -2.570 13.393 7.980 1.00 59.03 176 PHE A C 1
ATOM 1423 O O . PHE A 1 176 ? -3.534 14.158 7.945 1.00 59.03 176 PHE A O 1
ATOM 1430 N N . GLN A 1 177 ? -1.868 13.111 6.881 1.00 55.78 177 GLN A N 1
ATOM 1431 C CA . GLN A 1 177 ? -2.380 13.518 5.574 1.00 55.78 177 GLN A CA 1
ATOM 1432 C C . GLN A 1 177 ? -3.692 12.779 5.294 1.00 55.78 177 GLN A C 1
ATOM 1434 O O . GLN A 1 177 ? -3.791 11.558 5.432 1.00 55.78 177 GLN A O 1
ATOM 1439 N N . HIS A 1 178 ? -4.719 13.522 4.881 1.00 58.53 178 HIS A N 1
ATOM 1440 C CA . HIS A 1 178 ? -5.966 12.930 4.422 1.00 58.53 178 HIS A CA 1
ATOM 1441 C C . HIS A 1 178 ? -5.697 12.210 3.089 1.00 58.53 178 HIS A C 1
ATOM 1443 O O . HIS A 1 178 ? -5.862 12.788 2.017 1.00 58.53 178 HIS A O 1
ATOM 1449 N N . PHE A 1 179 ? -5.301 10.933 3.140 1.00 56.31 179 PHE A N 1
ATOM 1450 C CA . PHE A 1 179 ? -5.081 10.059 1.971 1.00 56.31 179 PHE A CA 1
ATOM 1451 C C . PHE A 1 179 ? -6.391 9.645 1.300 1.00 56.31 179 PHE A C 1
ATOM 1453 O O . PHE A 1 179 ? -6.667 8.480 1.026 1.00 56.31 179 PHE A O 1
ATOM 1460 N N . GLY A 1 180 ? -7.274 10.613 1.097 1.00 50.72 180 GLY A N 1
ATOM 1461 C CA . GLY A 1 180 ? -8.577 10.394 0.528 1.00 50.72 180 GLY A CA 1
ATOM 1462 C C . GLY A 1 180 ? -9.561 9.690 1.459 1.00 50.72 180 GLY A C 1
ATOM 1463 O O . GLY A 1 180 ? -9.328 9.321 2.609 1.00 50.72 180 GLY A O 1
ATOM 1464 N N . GLY A 1 181 ? -10.750 9.587 0.904 1.00 50.12 181 GLY A N 1
ATOM 1465 C CA . GLY A 1 181 ? -12.007 9.284 1.552 1.00 50.12 181 GLY A CA 1
ATOM 1466 C C . GLY A 1 181 ? -13.030 9.918 0.633 1.00 50.12 181 GLY A C 1
ATOM 1467 O O . GLY A 1 181 ? -12.900 11.089 0.282 1.00 50.12 181 GLY A O 1
ATOM 1468 N N . ARG A 1 182 ? -13.977 9.135 0.109 1.00 48.69 182 ARG A N 1
ATOM 1469 C CA . ARG A 1 182 ? -14.958 9.690 -0.830 1.00 48.69 182 ARG A CA 1
ATOM 1470 C C . ARG A 1 182 ? -15.607 10.905 -0.171 1.00 48.69 182 ARG A C 1
ATOM 1472 O O . ARG A 1 182 ? -16.124 10.771 0.940 1.00 48.69 182 ARG A O 1
ATOM 1479 N N . ARG A 1 183 ? -15.657 12.045 -0.878 1.00 49.03 183 ARG A N 1
ATOM 1480 C CA . ARG A 1 183 ? -16.621 13.102 -0.546 1.00 49.03 183 ARG A CA 1
ATOM 1481 C C . ARG A 1 183 ? -17.960 12.403 -0.368 1.00 49.03 183 ARG A C 1
ATOM 1483 O O . ARG A 1 183 ? -18.405 11.673 -1.259 1.00 49.03 183 ARG A O 1
ATOM 1490 N N . ARG A 1 184 ? -18.540 12.532 0.826 1.00 48.50 184 ARG A N 1
ATOM 1491 C CA . ARG A 1 184 ? -19.811 11.895 1.172 1.00 48.50 184 ARG A CA 1
ATOM 1492 C C . ARG A 1 184 ? -20.789 12.250 0.056 1.00 48.50 184 ARG A C 1
ATOM 1494 O O . ARG A 1 184 ? -21.090 13.428 -0.120 1.00 48.50 184 ARG A O 1
ATOM 1501 N N . ARG A 1 185 ? -21.223 11.260 -0.742 1.00 50.91 185 ARG A N 1
ATOM 1502 C CA . ARG A 1 185 ? -22.214 11.492 -1.808 1.00 50.91 185 ARG A CA 1
ATOM 1503 C C . ARG A 1 185 ? -23.357 12.283 -1.179 1.00 50.91 185 ARG A C 1
ATOM 1505 O O . ARG A 1 185 ? -23.857 11.855 -0.133 1.00 50.91 185 ARG A O 1
ATOM 1512 N N . LYS A 1 186 ? -23.735 13.419 -1.781 1.00 48.94 186 LYS A N 1
ATOM 1513 C CA . LYS A 1 186 ? -24.905 14.191 -1.346 1.00 48.94 186 LYS A CA 1
ATOM 1514 C C . LYS A 1 186 ? -26.078 13.212 -1.319 1.00 48.94 186 LYS A C 1
ATOM 1516 O O . LYS A 1 186 ? -26.498 12.702 -2.356 1.00 48.94 186 LYS A O 1
ATOM 1521 N N . ARG A 1 187 ? -26.512 12.827 -0.117 1.00 54.00 187 ARG A N 1
ATOM 1522 C CA . ARG A 1 187 ? -27.629 11.897 0.039 1.00 54.00 187 ARG A CA 1
ATOM 1523 C C . ARG A 1 187 ? -28.858 12.632 -0.479 1.00 54.00 187 ARG A C 1
ATOM 1525 O O . ARG A 1 187 ? -29.185 13.684 0.054 1.00 54.00 187 ARG A O 1
ATOM 1532 N N . LYS A 1 188 ? -29.538 12.083 -1.489 1.00 53.59 188 LYS A N 1
ATOM 1533 C CA . LYS A 1 188 ? -30.913 12.502 -1.790 1.00 53.59 188 LYS A CA 1
ATOM 1534 C C . LYS A 1 188 ? -31.732 12.280 -0.512 1.00 53.59 188 LYS A C 1
ATOM 1536 O O . LYS A 1 188 ? -31.593 11.220 0.107 1.00 53.59 188 LYS A O 1
ATOM 1541 N N . HIS A 1 189 ? -32.508 13.274 -0.083 1.00 51.19 189 HIS A N 1
ATOM 1542 C CA . HIS A 1 189 ? -33.359 13.190 1.105 1.00 51.19 189 HIS A CA 1
ATOM 1543 C C . HIS A 1 189 ? -34.417 12.092 0.905 1.00 51.19 189 HIS A C 1
ATOM 1545 O O . HIS A 1 189 ? -35.508 12.345 0.414 1.00 51.19 189 HIS A O 1
ATOM 1551 N N . LYS A 1 190 ? -34.090 10.842 1.244 1.00 59.53 190 LYS A N 1
ATOM 1552 C CA . LYS A 1 190 ? -35.087 9.777 1.402 1.00 59.53 190 LYS A CA 1
ATOM 1553 C C . LYS A 1 190 ? -35.635 9.812 2.830 1.00 59.53 190 LYS A C 1
ATOM 1555 O O . LYS A 1 190 ? -34.918 10.209 3.754 1.00 59.53 190 LYS A O 1
ATOM 1560 N N . LYS A 1 191 ? -36.892 9.377 2.999 1.00 62.22 191 LYS A N 1
ATOM 1561 C CA . LYS A 1 191 ? -37.571 9.254 4.300 1.00 62.22 191 LYS A CA 1
ATOM 1562 C C . LYS A 1 191 ? -36.646 8.542 5.300 1.00 62.22 191 LYS A C 1
ATOM 1564 O O . LYS A 1 191 ? -36.128 7.458 5.022 1.00 62.22 191 LYS A O 1
ATOM 1569 N N . ARG A 1 192 ? -36.374 9.191 6.438 1.00 59.03 192 ARG A N 1
ATOM 1570 C CA . ARG A 1 192 ? -35.535 8.631 7.508 1.00 59.03 192 ARG A CA 1
ATOM 1571 C C . ARG A 1 192 ? -36.206 7.356 8.024 1.00 59.03 192 ARG A C 1
ATOM 1573 O O . ARG A 1 192 ? -37.371 7.405 8.398 1.00 59.03 192 ARG A O 1
ATOM 1580 N N . LYS A 1 193 ? -35.472 6.235 8.073 1.00 57.84 193 LYS A N 1
ATOM 1581 C CA . LYS A 1 193 ? -35.939 5.038 8.791 1.00 57.84 193 LYS A CA 1
ATOM 1582 C C . LYS A 1 193 ? -36.290 5.418 10.244 1.00 57.84 193 LYS A C 1
ATOM 1584 O O . LYS A 1 193 ? -35.586 6.264 10.814 1.00 57.84 193 LYS A O 1
ATOM 1589 N N . PRO A 1 194 ? -37.337 4.819 10.839 1.00 60.31 194 PRO A N 1
ATOM 1590 C CA . PRO A 1 194 ? -37.743 5.109 12.211 1.00 60.31 194 PRO A CA 1
ATOM 1591 C C . PRO A 1 194 ? -36.589 4.852 13.194 1.00 60.31 194 PRO A C 1
ATOM 1593 O O . PRO A 1 194 ? -35.811 3.912 13.024 1.00 60.31 194 PRO A O 1
ATOM 1596 N N . LYS A 1 195 ? -36.465 5.708 14.222 1.00 57.19 195 LYS A N 1
ATOM 1597 C CA . LYS A 1 195 ? -35.357 5.695 15.205 1.00 57.19 195 LYS A CA 1
ATOM 1598 C C . LYS A 1 195 ? -35.151 4.326 15.878 1.00 57.19 195 LYS A C 1
ATOM 1600 O O . LYS A 1 195 ? -34.018 4.011 16.221 1.00 57.19 195 LYS A O 1
ATOM 1605 N N . ARG A 1 196 ? -36.213 3.522 16.011 1.00 53.78 196 ARG A N 1
ATOM 1606 C CA . ARG A 1 196 ? -36.241 2.228 16.721 1.00 53.78 196 ARG A CA 1
ATOM 1607 C C . ARG A 1 196 ? -35.425 1.101 16.066 1.00 53.78 196 ARG A C 1
ATOM 1609 O O . ARG A 1 196 ? -35.137 0.122 16.730 1.00 53.78 196 ARG A O 1
ATOM 1616 N N . LEU A 1 197 ? -35.018 1.241 14.800 1.00 53.84 197 LEU A N 1
ATOM 1617 C CA . LEU A 1 197 ? -34.224 0.232 14.071 1.00 53.84 197 LEU A CA 1
ATOM 1618 C C . LEU A 1 197 ? -32.724 0.562 13.998 1.00 53.84 197 LEU A C 1
ATOM 1620 O O . LEU A 1 197 ? -31.997 -0.020 13.193 1.00 53.84 197 LEU A O 1
ATOM 1624 N N . ARG A 1 198 ? -32.241 1.543 14.769 1.00 57.28 198 ARG A N 1
ATOM 1625 C CA . ARG A 1 198 ? -30.800 1.795 14.862 1.00 57.28 198 ARG A CA 1
ATOM 1626 C C . ARG A 1 198 ? -30.222 0.818 15.874 1.00 57.28 198 ARG A C 1
ATOM 1628 O O . ARG A 1 198 ? -30.435 0.996 17.067 1.00 57.28 198 ARG A O 1
ATOM 1635 N N . THR A 1 199 ? -29.498 -0.187 15.396 1.00 55.34 199 THR A N 1
ATOM 1636 C CA . THR A 1 199 ? -28.607 -0.991 16.233 1.00 55.34 199 THR A CA 1
ATOM 1637 C C . THR A 1 199 ? -27.737 -0.045 17.058 1.00 55.34 199 THR A C 1
ATOM 1639 O O . THR A 1 199 ? -27.020 0.794 16.503 1.00 55.34 199 THR A O 1
ATOM 1642 N N . LYS A 1 200 ? -27.853 -0.130 18.386 1.00 63.22 200 LYS A N 1
ATOM 1643 C CA . LYS A 1 200 ? -26.943 0.541 19.312 1.00 63.22 200 LYS A CA 1
ATOM 1644 C C . LYS A 1 200 ? -25.613 -0.197 19.177 1.00 63.22 200 LYS A C 1
ATOM 1646 O O . LYS A 1 200 ? -25.471 -1.298 19.690 1.00 63.22 200 LYS A O 1
ATOM 1651 N N . HIS A 1 201 ? -24.708 0.340 18.365 1.00 70.50 201 HIS A N 1
ATOM 1652 C CA . HIS A 1 201 ? -23.351 -0.186 18.311 1.00 70.50 201 HIS A CA 1
ATOM 1653 C C . HIS A 1 201 ? -22.679 0.114 19.646 1.00 70.50 201 HIS A C 1
ATOM 1655 O O . HIS A 1 201 ? -22.765 1.244 20.127 1.00 70.50 201 HIS A O 1
ATOM 1661 N N . ASP A 1 202 ? -22.062 -0.903 20.238 1.00 83.44 202 ASP A N 1
ATOM 1662 C CA . ASP A 1 202 ? -21.151 -0.696 21.350 1.00 83.44 202 ASP A CA 1
ATOM 1663 C C . ASP A 1 202 ? -19.885 -0.001 20.825 1.00 83.44 202 ASP A C 1
ATOM 1665 O O . ASP A 1 202 ? -19.341 -0.370 19.779 1.00 83.44 202 ASP A O 1
ATOM 1669 N N . PHE A 1 203 ? -19.480 1.057 21.519 1.00 88.56 203 PHE A N 1
ATOM 1670 C CA . PHE A 1 203 ? -18.293 1.855 21.225 1.00 88.56 203 PHE A CA 1
ATOM 1671 C C . PHE A 1 203 ? -17.294 1.822 22.386 1.00 88.56 203 PHE A C 1
ATOM 1673 O O . PHE A 1 203 ? -16.382 2.645 22.414 1.00 88.56 203 PHE A O 1
ATOM 1680 N N . SER A 1 204 ? -17.472 0.907 23.342 1.00 90.50 204 SER A N 1
ATOM 1681 C CA . SER A 1 204 ? -16.541 0.691 24.445 1.00 90.50 204 SER A CA 1
ATOM 1682 C C . SER A 1 204 ? -15.145 0.318 23.938 1.00 90.50 204 SER A C 1
ATOM 1684 O O . SER A 1 204 ? -14.977 -0.267 22.863 1.00 90.50 204 SER A O 1
ATOM 1686 N N . LEU A 1 205 ? -14.121 0.668 24.719 1.00 90.38 205 LEU A N 1
ATOM 1687 C CA . LEU A 1 205 ? -12.744 0.290 24.405 1.00 90.38 205 LEU A CA 1
ATOM 1688 C C . LEU A 1 205 ? -12.579 -1.237 24.393 1.00 90.38 205 LEU A C 1
ATOM 1690 O O . LEU A 1 205 ? -11.911 -1.763 23.505 1.00 90.38 205 LEU A O 1
ATOM 1694 N N . ASP A 1 206 ? -13.257 -1.938 25.302 1.00 91.00 206 ASP A N 1
ATOM 1695 C CA . ASP A 1 206 ? -13.250 -3.402 25.378 1.00 91.00 206 ASP A CA 1
ATOM 1696 C C . ASP A 1 206 ? -13.785 -4.033 24.091 1.00 91.00 206 ASP A C 1
ATOM 1698 O O . ASP A 1 206 ? -13.118 -4.874 23.490 1.00 91.00 206 ASP A O 1
ATOM 1702 N N . PHE A 1 207 ? -14.916 -3.538 23.571 1.00 91.88 207 PHE A N 1
ATOM 1703 C CA . PHE A 1 207 ? -15.451 -3.993 22.287 1.00 91.88 207 PHE A CA 1
ATOM 1704 C C . PHE A 1 207 ? -14.446 -3.806 21.142 1.00 91.88 207 PHE A C 1
ATOM 1706 O O . PHE A 1 207 ? -14.297 -4.669 20.273 1.00 91.88 207 PHE A O 1
ATOM 1713 N N . VAL A 1 208 ? -13.746 -2.671 21.123 1.00 92.88 208 VAL A N 1
ATOM 1714 C CA . VAL A 1 208 ? -12.746 -2.346 20.098 1.00 92.88 208 VAL A CA 1
ATOM 1715 C C . VAL A 1 208 ? -11.535 -3.283 20.189 1.00 92.88 208 VAL A C 1
ATOM 1717 O O . VAL A 1 208 ? -11.058 -3.755 19.152 1.00 92.88 208 VAL A O 1
ATOM 1720 N N . ILE A 1 209 ? -11.075 -3.592 21.403 1.00 92.81 209 ILE A N 1
ATOM 1721 C CA . ILE A 1 209 ? -9.977 -4.534 21.667 1.00 92.81 209 ILE A CA 1
ATOM 1722 C C . ILE A 1 209 ? -10.377 -5.959 21.271 1.00 92.81 209 ILE A C 1
ATOM 1724 O O . ILE A 1 209 ? -9.626 -6.637 20.565 1.00 92.81 209 ILE A O 1
ATOM 1728 N N . ASP A 1 210 ? -11.574 -6.406 21.640 1.00 92.75 210 ASP A N 1
ATOM 1729 C CA . ASP A 1 210 ? -12.051 -7.746 21.297 1.00 92.75 210 ASP A CA 1
ATOM 1730 C C . ASP A 1 210 ? -12.239 -7.908 19.789 1.00 92.75 210 ASP A C 1
ATOM 1732 O O . ASP A 1 210 ? -11.815 -8.909 19.204 1.00 92.75 210 ASP A O 1
ATOM 1736 N N . LYS A 1 211 ? -12.762 -6.879 19.110 1.00 93.19 211 LYS A N 1
ATOM 1737 C CA . LYS A 1 211 ? -12.825 -6.869 17.642 1.00 93.19 211 LYS A CA 1
ATOM 1738 C C . LYS A 1 211 ? -11.448 -6.874 16.996 1.00 93.19 211 LYS A C 1
ATOM 1740 O O . LYS A 1 211 ? -11.299 -7.442 15.913 1.00 93.19 211 LYS A O 1
ATOM 1745 N N . HIS A 1 212 ? -10.440 -6.273 17.624 1.00 93.25 212 HIS A N 1
ATOM 1746 C CA . HIS A 1 212 ? -9.073 -6.342 17.122 1.00 93.25 212 HIS A CA 1
ATOM 1747 C C . HIS A 1 212 ? -8.548 -7.777 17.204 1.00 93.25 212 HIS A C 1
ATOM 1749 O O . HIS A 1 212 ? -8.107 -8.307 16.184 1.00 93.25 212 HIS A O 1
ATOM 1755 N N . ARG A 1 213 ? -8.697 -8.436 18.360 1.00 92.44 213 ARG A N 1
ATOM 1756 C CA . ARG A 1 213 ? -8.311 -9.845 18.553 1.00 92.44 213 ARG A CA 1
ATOM 1757 C C . ARG A 1 213 ? -9.005 -10.771 17.552 1.00 92.44 213 ARG A C 1
ATOM 1759 O O . ARG A 1 213 ? -8.367 -11.644 16.970 1.00 92.44 213 ARG A O 1
ATOM 1766 N N . GLU A 1 214 ? -10.292 -10.545 17.294 1.00 93.44 214 GLU A N 1
ATOM 1767 C CA . GLU A 1 214 ? -11.083 -11.348 16.354 1.00 93.44 214 GLU A CA 1
ATOM 1768 C C . GLU A 1 214 ? -10.626 -11.200 14.888 1.00 93.44 214 GLU A C 1
ATOM 1770 O O . GLU A 1 214 ? -10.716 -12.159 14.107 1.00 93.44 214 GLU A O 1
ATOM 1775 N N . LEU A 1 215 ? -10.188 -9.997 14.494 1.00 92.75 215 LEU A N 1
ATOM 1776 C CA . LEU A 1 215 ? -10.000 -9.615 13.091 1.00 92.75 215 LEU A CA 1
ATOM 1777 C C . LEU A 1 215 ? -8.541 -9.406 12.661 1.00 92.75 215 LEU A C 1
ATOM 1779 O O . LEU A 1 215 ? -8.316 -9.345 11.455 1.00 92.75 215 LEU A O 1
ATOM 1783 N N . ALA A 1 216 ? -7.561 -9.287 13.566 1.00 88.81 216 ALA A N 1
ATOM 1784 C CA . ALA A 1 216 ? -6.180 -8.877 13.245 1.00 88.81 216 ALA A CA 1
ATOM 1785 C C . ALA A 1 216 ? -5.544 -9.665 12.079 1.00 88.81 216 ALA A C 1
ATOM 1787 O O . ALA A 1 216 ? -4.854 -9.097 11.231 1.00 88.81 216 ALA A O 1
ATOM 1788 N N . ASN A 1 217 ? -5.859 -10.959 11.984 1.00 90.19 217 ASN A N 1
ATOM 1789 C CA . ASN A 1 217 ? -5.355 -11.875 10.958 1.00 90.19 217 ASN A CA 1
ATOM 1790 C C . ASN A 1 217 ? -6.399 -12.249 9.895 1.00 90.19 217 ASN A C 1
ATOM 1792 O O . ASN A 1 217 ? -6.265 -13.278 9.237 1.00 90.19 217 ASN A O 1
ATOM 1796 N N . LYS A 1 218 ? -7.455 -11.449 9.728 1.00 91.19 218 LYS A N 1
ATOM 1797 C CA . LYS A 1 218 ? -8.529 -11.716 8.765 1.00 91.19 218 LYS A CA 1
ATOM 1798 C C . LYS A 1 218 ? -8.588 -10.649 7.677 1.00 91.19 218 LYS A C 1
ATOM 1800 O O . LYS A 1 218 ? -8.351 -9.464 7.947 1.00 91.19 218 LYS A O 1
ATOM 1805 N N . PRO A 1 219 ? -8.976 -11.028 6.447 1.00 85.75 219 PRO A N 1
ATOM 1806 C CA . PRO A 1 219 ? -9.265 -10.043 5.422 1.00 85.75 219 PRO A CA 1
ATOM 1807 C C . PRO A 1 219 ? -10.434 -9.171 5.897 1.00 85.75 219 PRO A C 1
ATOM 1809 O O . PRO A 1 219 ? -11.444 -9.668 6.389 1.00 85.75 219 PRO A O 1
ATOM 1812 N N . GLY A 1 220 ? -10.295 -7.852 5.768 1.00 86.00 220 GLY A N 1
ATOM 1813 C CA . GLY A 1 220 ? -11.339 -6.897 6.152 1.00 86.00 220 GLY A CA 1
ATOM 1814 C C . GLY A 1 220 ? -11.126 -6.184 7.488 1.00 86.00 220 GLY A C 1
ATOM 1815 O O . GLY A 1 220 ? -11.873 -5.242 7.750 1.00 86.00 220 GLY A O 1
ATOM 1816 N N . TYR A 1 221 ? -10.083 -6.522 8.262 1.00 91.25 221 TYR A N 1
ATOM 1817 C CA . TYR A 1 221 ? -9.672 -5.789 9.474 1.00 91.25 221 TYR A CA 1
ATOM 1818 C C . TYR A 1 221 ? -9.706 -4.266 9.264 1.00 91.25 221 TYR A C 1
ATOM 1820 O O . TYR A 1 221 ? -10.430 -3.535 9.940 1.00 91.25 221 TYR A O 1
ATOM 1828 N N . ILE A 1 222 ? -9.004 -3.779 8.237 1.00 89.69 222 ILE A N 1
ATOM 1829 C CA . ILE A 1 222 ? -8.918 -2.340 7.961 1.00 89.69 222 ILE A CA 1
ATOM 1830 C C . ILE A 1 222 ? -10.231 -1.745 7.485 1.00 89.69 222 ILE A C 1
ATOM 1832 O O . ILE A 1 222 ? -10.580 -0.633 7.886 1.00 89.69 222 ILE A O 1
ATOM 1836 N N . HIS A 1 223 ? -10.981 -2.465 6.655 1.00 88.81 223 HIS A N 1
ATOM 1837 C CA . HIS A 1 223 ? -12.275 -1.978 6.202 1.00 88.81 223 HIS A CA 1
ATOM 1838 C C . HIS A 1 223 ? -13.255 -1.821 7.374 1.00 88.81 223 HIS A C 1
ATOM 1840 O O . HIS A 1 223 ? -13.937 -0.793 7.460 1.00 88.81 223 HIS A O 1
ATOM 1846 N N . PHE A 1 224 ? -13.280 -2.799 8.286 1.00 90.81 224 PHE A N 1
ATOM 1847 C CA . PHE A 1 224 ? -14.083 -2.767 9.502 1.00 90.81 224 PHE A CA 1
ATOM 1848 C C . PHE A 1 224 ? -13.690 -1.584 10.382 1.00 90.81 224 PHE A C 1
ATOM 1850 O O . PHE A 1 224 ? -14.519 -0.699 10.580 1.00 90.81 224 PHE A O 1
ATOM 1857 N N . PHE A 1 225 ? -12.432 -1.509 10.836 1.00 91.81 225 PHE A N 1
ATOM 1858 C CA . PHE A 1 225 ? -12.001 -0.470 11.777 1.00 91.81 225 PHE A CA 1
ATOM 1859 C C . PHE A 1 225 ? -12.158 0.928 11.205 1.00 91.81 225 PHE A C 1
ATOM 1861 O O . PHE A 1 225 ? -12.640 1.826 11.889 1.00 91.81 225 PHE A O 1
ATOM 1868 N N . LYS A 1 226 ? -11.850 1.115 9.923 1.00 87.38 226 LYS A N 1
ATOM 1869 C CA . LYS A 1 226 ? -12.100 2.387 9.258 1.00 87.38 226 LYS A CA 1
ATOM 1870 C C . LYS A 1 226 ? -13.594 2.717 9.252 1.00 87.38 226 LYS A C 1
ATOM 1872 O O . LYS A 1 226 ? -13.981 3.804 9.666 1.00 87.38 226 LYS A O 1
ATOM 1877 N N . THR A 1 227 ? -14.457 1.809 8.809 1.00 87.38 227 THR A N 1
ATOM 1878 C CA . THR A 1 227 ? -15.902 2.086 8.737 1.00 87.38 227 THR A CA 1
ATOM 1879 C C . THR A 1 227 ? -16.501 2.327 10.123 1.00 87.38 227 THR A C 1
ATOM 1881 O O . THR A 1 227 ? -17.250 3.289 10.301 1.00 87.38 227 THR A O 1
ATOM 1884 N N . PHE A 1 228 ? -16.117 1.507 11.100 1.00 91.06 228 PHE A N 1
ATOM 1885 C CA . PHE A 1 228 ? -16.518 1.606 12.496 1.00 91.06 228 PHE A CA 1
ATOM 1886 C C . PHE A 1 228 ? -16.083 2.946 13.095 1.00 91.06 228 PHE A C 1
ATOM 1888 O O . PHE A 1 228 ? -16.950 3.747 13.438 1.00 91.06 228 PHE A O 1
ATOM 1895 N N . LEU A 1 229 ? -14.783 3.261 13.103 1.00 91.19 229 LEU A N 1
ATOM 1896 C CA . LEU A 1 229 ? -14.239 4.482 13.712 1.00 91.19 229 LEU A CA 1
ATOM 1897 C C . LEU A 1 229 ? -14.745 5.765 13.037 1.00 91.19 229 LEU A C 1
ATOM 1899 O O . LEU A 1 229 ? -14.910 6.778 13.711 1.00 91.19 229 LEU A O 1
ATOM 1903 N N . TYR A 1 230 ? -15.060 5.753 11.735 1.00 88.00 230 TYR A N 1
ATOM 1904 C CA . TYR A 1 230 ? -15.728 6.886 11.069 1.00 88.00 230 TYR A CA 1
ATOM 1905 C C . TYR A 1 230 ? -17.227 7.000 11.401 1.00 88.00 230 TYR A C 1
ATOM 1907 O O . TYR A 1 230 ? -17.815 8.068 11.195 1.00 88.00 230 TYR A O 1
ATOM 1915 N N . SER A 1 231 ? -17.854 5.928 11.890 1.00 87.62 231 SER A N 1
ATOM 1916 C CA . SER A 1 231 ? -19.262 5.904 12.301 1.00 87.62 231 SER A CA 1
ATOM 1917 C C . SER A 1 231 ? -19.485 6.322 13.759 1.00 87.62 231 SER A C 1
ATOM 1919 O O . SER A 1 231 ? -20.573 6.813 14.065 1.00 87.62 231 SER A O 1
ATOM 1921 N N . VAL A 1 232 ? -18.461 6.204 14.616 1.00 89.44 232 VAL A N 1
ATOM 1922 C CA . VAL A 1 232 ? -18.519 6.559 16.046 1.00 89.44 232 VAL A CA 1
ATOM 1923 C C . VAL A 1 232 ? -18.936 8.030 16.224 1.00 89.44 232 VAL A C 1
ATOM 1925 O O . VAL A 1 232 ? -18.413 8.900 15.511 1.00 89.44 232 VAL A O 1
ATOM 1928 N N . PRO A 1 233 ? -19.876 8.367 17.121 1.00 90.06 233 PRO A N 1
ATOM 1929 C CA . PRO A 1 233 ? -20.180 9.754 17.475 1.00 90.06 233 PRO A CA 1
ATOM 1930 C C . PRO A 1 233 ? -18.951 10.511 18.005 1.00 90.06 233 PRO A C 1
ATOM 1932 O O . PRO A 1 233 ? -17.991 9.916 18.470 1.00 90.06 233 PRO A O 1
ATOM 1935 N N . ARG A 1 234 ? -18.943 11.849 17.917 1.00 89.69 234 ARG A N 1
ATOM 1936 C CA . ARG A 1 234 ? -17.766 12.643 18.330 1.00 89.69 234 ARG A CA 1
ATOM 1937 C C . ARG A 1 234 ? -17.436 12.493 19.819 1.00 89.69 234 ARG A C 1
ATOM 1939 O O . ARG A 1 234 ? -16.263 12.409 20.146 1.00 89.69 234 ARG A O 1
ATOM 1946 N N . VAL A 1 235 ? -18.464 12.436 20.668 1.00 90.25 235 VAL A N 1
ATOM 1947 C CA . VAL A 1 235 ? -18.315 12.267 22.122 1.00 90.25 235 VAL A CA 1
ATOM 1948 C C . VAL A 1 235 ? -17.693 10.905 22.434 1.00 90.25 235 VAL A C 1
ATOM 1950 O O . VAL A 1 235 ? -16.648 10.846 23.067 1.00 90.25 235 VAL A O 1
ATOM 1953 N N . ASP A 1 236 ? -18.252 9.825 21.885 1.00 91.56 236 ASP A N 1
ATOM 1954 C CA . ASP A 1 236 ? -17.715 8.471 22.084 1.00 91.56 236 ASP A CA 1
ATOM 1955 C C . ASP A 1 236 ? -16.298 8.313 21.507 1.00 91.56 236 ASP A C 1
ATOM 1957 O O . ASP A 1 236 ? -15.462 7.620 22.075 1.00 91.56 236 ASP A O 1
ATOM 1961 N N . LEU A 1 237 ? -15.984 8.995 20.400 1.00 92.00 237 LEU A N 1
ATOM 1962 C CA . LEU A 1 237 ? -14.634 8.995 19.830 1.00 92.00 237 LEU A CA 1
ATOM 1963 C C . LEU A 1 237 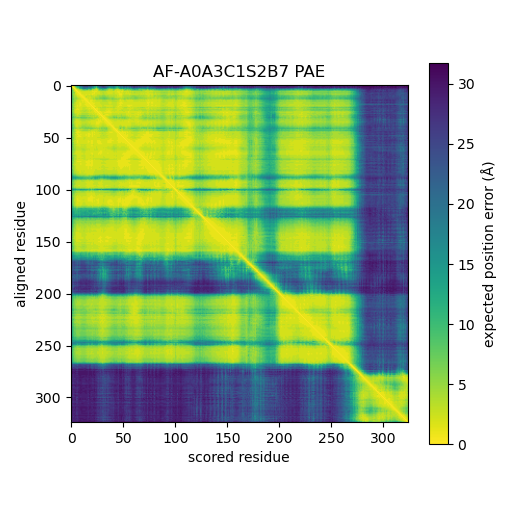? -13.617 9.696 20.744 1.00 92.00 237 LEU A C 1
ATOM 1965 O O . LEU A 1 237 ? -12.467 9.269 20.802 1.00 92.00 237 LEU A O 1
ATOM 1969 N N . GLN A 1 238 ? -14.029 10.754 21.448 1.00 92.56 238 GLN A N 1
ATOM 1970 C CA . GLN A 1 238 ? -13.196 11.426 22.445 1.00 92.56 238 GLN A CA 1
ATOM 1971 C C . GLN A 1 238 ? -12.962 10.526 23.665 1.00 92.56 238 GLN A C 1
ATOM 1973 O O . GLN A 1 238 ? -11.827 10.423 24.123 1.00 92.56 238 GLN A O 1
ATOM 1978 N N . ILE A 1 239 ? -14.000 9.817 24.123 1.00 92.38 239 ILE A N 1
ATOM 1979 C CA . ILE A 1 239 ? -13.891 8.818 25.198 1.00 92.38 239 ILE A CA 1
ATOM 1980 C C . ILE A 1 239 ? -12.927 7.696 24.790 1.00 92.38 239 ILE A C 1
ATOM 1982 O O . ILE A 1 239 ? -12.041 7.342 25.562 1.00 92.38 239 ILE A O 1
ATOM 1986 N N . LEU A 1 240 ? -13.041 7.175 23.563 1.00 93.12 240 LEU A N 1
ATOM 1987 C CA . LEU A 1 240 ? -12.120 6.164 23.034 1.00 93.12 240 LEU A CA 1
ATOM 1988 C C . LEU A 1 240 ? -10.672 6.663 22.985 1.00 93.12 240 LEU A C 1
ATOM 1990 O O . LEU A 1 240 ? -9.766 5.927 23.367 1.00 93.12 240 LEU A O 1
ATOM 1994 N N . LEU A 1 241 ? -10.445 7.898 22.524 1.00 91.88 241 LEU A N 1
ATOM 1995 C CA . LEU A 1 241 ? -9.106 8.487 22.487 1.00 91.88 241 LEU A CA 1
ATOM 1996 C C . LEU A 1 241 ? -8.503 8.568 23.895 1.00 91.88 241 LEU A C 1
ATOM 1998 O O . LEU A 1 241 ? -7.393 8.085 24.108 1.00 91.88 241 LEU A O 1
ATOM 2002 N N . GLN A 1 242 ? -9.263 9.100 24.854 1.00 91.50 242 GLN A N 1
ATOM 2003 C CA . GLN A 1 242 ? -8.832 9.216 26.246 1.00 91.50 242 GLN A CA 1
ATOM 2004 C C . GLN A 1 242 ? -8.592 7.841 26.885 1.00 91.50 242 GLN A C 1
ATOM 2006 O O . GLN A 1 242 ? -7.606 7.652 27.592 1.00 91.50 242 GLN A O 1
ATOM 2011 N N . GLY A 1 243 ? -9.447 6.858 26.590 1.00 90.00 243 GLY A N 1
ATOM 2012 C CA . GLY A 1 243 ? -9.292 5.484 27.062 1.00 90.00 243 GLY A CA 1
ATOM 2013 C C . GLY A 1 243 ? -8.005 4.826 26.562 1.00 90.00 243 GLY A C 1
ATOM 2014 O O . GLY A 1 243 ? -7.341 4.137 27.322 1.00 90.00 243 GLY A O 1
ATOM 2015 N N . VAL A 1 244 ? -7.607 5.075 25.312 1.00 90.06 244 VAL A N 1
ATOM 2016 C CA . VAL A 1 244 ? -6.360 4.541 24.733 1.00 90.06 244 VAL A CA 1
ATOM 2017 C C . VAL A 1 244 ? -5.108 5.246 25.268 1.00 90.06 244 VAL A C 1
ATOM 2019 O O . VAL A 1 244 ? -4.026 4.654 25.306 1.00 90.06 244 VAL A O 1
ATOM 2022 N N . GLU A 1 245 ? -5.218 6.520 25.636 1.00 86.75 245 GLU A N 1
ATOM 2023 C CA . GLU A 1 245 ? -4.106 7.300 26.191 1.00 86.75 245 GLU A CA 1
ATOM 2024 C C . GLU A 1 245 ? -3.869 7.007 27.671 1.00 86.75 245 GLU A C 1
ATOM 2026 O O . GLU A 1 245 ? -2.714 6.934 28.081 1.00 86.75 245 GLU A O 1
ATOM 2031 N N . ASN A 1 246 ? -4.942 6.757 28.424 1.00 86.75 246 ASN A N 1
ATOM 2032 C CA . ASN A 1 246 ? -4.899 6.521 29.866 1.00 86.75 246 ASN A CA 1
ATOM 2033 C C . ASN A 1 246 ? -4.952 5.035 30.252 1.00 86.75 246 ASN A C 1
ATOM 2035 O O . ASN A 1 246 ? -4.993 4.724 31.441 1.00 86.75 246 ASN A O 1
ATOM 2039 N N . SER A 1 247 ? -5.008 4.113 29.284 1.00 81.38 247 SER A N 1
ATOM 2040 C CA . SER A 1 247 ? -5.085 2.686 29.601 1.00 81.38 247 SER A CA 1
ATOM 2041 C C . SER A 1 247 ? -3.810 2.227 30.317 1.00 81.38 247 SER A C 1
ATOM 2043 O O . SER A 1 247 ? -2.717 2.446 29.791 1.00 81.38 247 SER A O 1
ATOM 2045 N N . PRO A 1 248 ? -3.926 1.548 31.473 1.00 75.50 248 PRO A N 1
ATOM 2046 C CA . PRO A 1 248 ? -2.782 0.942 32.147 1.00 75.50 248 PRO A CA 1
ATOM 2047 C C . PRO A 1 248 ? -2.300 -0.337 31.443 1.00 75.50 248 PRO A C 1
ATOM 2049 O O . PRO A 1 248 ? -1.225 -0.839 31.759 1.00 75.50 248 PRO A O 1
ATOM 2052 N N . PHE A 1 249 ? -3.087 -0.878 30.506 1.00 80.88 249 PHE A N 1
ATOM 2053 C CA . PHE A 1 249 ? -2.776 -2.106 29.781 1.00 80.88 249 PHE A CA 1
ATOM 2054 C C . PHE A 1 249 ? -2.129 -1.814 28.426 1.00 80.88 249 PHE A C 1
ATOM 2056 O O . PHE A 1 249 ? -2.428 -0.816 27.765 1.00 80.88 249 PHE A O 1
ATOM 2063 N N . GLU A 1 250 ? -1.273 -2.731 27.974 1.00 81.12 250 GLU A N 1
ATOM 2064 C CA . GLU A 1 250 ? -0.669 -2.652 26.649 1.00 81.12 250 GLU A CA 1
ATOM 2065 C C . GLU A 1 250 ? -1.725 -2.941 25.567 1.00 81.12 250 GLU A C 1
ATOM 2067 O O . GLU A 1 250 ? -2.180 -4.070 25.376 1.00 81.12 250 GLU A O 1
ATOM 2072 N N . ILE A 1 251 ? -2.151 -1.883 24.874 1.00 86.44 251 ILE A N 1
ATOM 2073 C CA . ILE A 1 251 ? -3.028 -1.960 23.702 1.00 86.44 251 ILE A CA 1
ATOM 2074 C C . ILE A 1 251 ? -2.156 -2.086 22.453 1.00 86.44 251 ILE A C 1
ATOM 2076 O O . ILE A 1 251 ? -1.144 -1.392 22.337 1.00 86.44 251 ILE A O 1
ATOM 2080 N N . ASP A 1 252 ? -2.590 -2.904 21.486 1.00 90.62 252 ASP A N 1
ATOM 2081 C CA . ASP A 1 252 ? -1.935 -3.018 20.181 1.00 90.62 252 ASP A CA 1
ATOM 2082 C C . ASP A 1 252 ? -1.628 -1.637 19.576 1.00 90.62 252 ASP A C 1
ATOM 2084 O O . ASP A 1 252 ? -2.497 -0.764 19.441 1.00 90.62 252 ASP A O 1
ATOM 2088 N N . VAL A 1 253 ? -0.365 -1.452 19.189 1.00 88.81 253 VAL A N 1
ATOM 2089 C CA . VAL A 1 253 ? 0.165 -0.161 18.738 1.00 88.81 253 VAL A CA 1
ATOM 2090 C C . VAL A 1 253 ? -0.584 0.334 17.501 1.00 88.81 253 VAL A C 1
ATOM 2092 O O . VAL A 1 253 ? -0.937 1.512 17.413 1.00 88.81 253 VAL A O 1
ATOM 2095 N N . ARG A 1 254 ? -0.906 -0.561 16.558 1.00 89.25 254 ARG A N 1
ATOM 2096 C CA . ARG A 1 254 ? -1.608 -0.179 15.327 1.00 89.25 254 ARG A CA 1
ATOM 2097 C C . ARG A 1 254 ? -3.055 0.213 15.602 1.00 89.25 254 ARG A C 1
ATOM 2099 O O . ARG A 1 254 ? -3.554 1.152 14.979 1.00 89.25 254 ARG A O 1
ATOM 2106 N N . LEU A 1 255 ? -3.735 -0.482 16.511 1.00 91.50 255 LEU A N 1
ATOM 2107 C CA . LEU A 1 255 ? -5.082 -0.124 16.950 1.00 91.50 255 LEU A CA 1
ATOM 2108 C C . LEU A 1 255 ? -5.105 1.266 17.600 1.00 91.50 255 LEU A C 1
ATOM 2110 O O . LEU A 1 255 ? -5.930 2.105 17.224 1.00 91.50 255 LEU A O 1
ATOM 2114 N N . LYS A 1 256 ? -4.159 1.534 18.506 1.00 90.69 256 LYS A N 1
ATOM 2115 C CA . LYS A 1 256 ? -3.968 2.851 19.131 1.00 90.69 256 LYS A CA 1
ATOM 2116 C C . LYS A 1 256 ? -3.770 3.945 18.084 1.00 90.69 256 LYS A C 1
ATOM 2118 O O . LYS A 1 256 ? -4.450 4.972 18.117 1.00 90.69 256 LYS A O 1
ATOM 2123 N N . ASP A 1 257 ? -2.913 3.693 17.106 1.00 88.94 257 ASP A N 1
ATOM 2124 C CA . ASP A 1 257 ? -2.618 4.629 16.026 1.00 88.94 257 ASP A CA 1
ATOM 2125 C C . ASP A 1 257 ? -3.805 4.874 15.082 1.00 88.94 257 ASP A C 1
ATOM 2127 O O . ASP A 1 257 ? -4.016 6.003 14.630 1.00 88.94 257 ASP A O 1
ATOM 2131 N N . LEU A 1 258 ? -4.621 3.850 14.805 1.00 89.62 258 LEU A N 1
ATOM 2132 C CA . LEU A 1 258 ? -5.861 3.989 14.031 1.00 89.62 258 LEU A CA 1
ATOM 2133 C C . LEU A 1 258 ? -6.855 4.924 14.726 1.00 89.62 258 LEU A C 1
ATOM 2135 O O . LEU A 1 258 ? -7.440 5.795 14.073 1.00 89.62 258 LEU A O 1
ATOM 2139 N N . ILE A 1 259 ? -7.037 4.749 16.037 1.00 91.25 259 ILE A N 1
ATOM 2140 C CA . ILE A 1 259 ? -7.942 5.571 16.849 1.00 91.25 259 ILE A CA 1
ATOM 2141 C C . ILE A 1 259 ? -7.431 7.011 16.887 1.00 91.25 259 ILE A C 1
ATOM 2143 O O . ILE A 1 259 ? -8.185 7.921 16.537 1.00 91.25 259 ILE A O 1
ATOM 2147 N N . LYS A 1 260 ? -6.142 7.215 17.193 1.00 88.44 260 LYS A N 1
ATOM 2148 C CA . LYS A 1 260 ? -5.501 8.540 17.202 1.00 88.44 260 LYS A CA 1
ATOM 2149 C C . LYS A 1 260 ? -5.625 9.255 15.864 1.00 88.44 260 LYS A C 1
ATOM 2151 O O . LYS A 1 260 ? -6.057 10.404 15.822 1.00 88.44 260 LYS A O 1
ATOM 2156 N N . MET A 1 261 ? -5.317 8.578 14.759 1.00 86.31 261 MET A N 1
ATOM 2157 C CA . MET A 1 261 ? -5.459 9.152 13.421 1.00 86.31 261 MET A CA 1
ATOM 2158 C C . MET A 1 261 ? -6.892 9.620 13.153 1.00 86.31 261 MET A C 1
ATOM 2160 O O . MET A 1 261 ? -7.108 10.743 12.697 1.00 86.31 261 MET A O 1
ATOM 2164 N N . ILE A 1 262 ? -7.889 8.764 13.397 1.00 87.62 262 ILE A N 1
ATOM 2165 C CA . ILE A 1 262 ? -9.281 9.089 13.065 1.00 87.62 262 ILE A CA 1
ATOM 2166 C C . ILE A 1 262 ? -9.839 10.153 14.012 1.00 87.62 262 ILE A C 1
ATOM 2168 O O . ILE A 1 262 ? -10.585 11.024 13.556 1.00 87.62 262 ILE A O 1
ATOM 2172 N N . ALA A 1 263 ? -9.456 10.128 15.288 1.00 87.94 263 ALA A N 1
ATOM 2173 C CA . ALA A 1 263 ? -9.762 11.187 16.237 1.00 87.94 263 ALA A CA 1
ATOM 2174 C C . ALA A 1 263 ? -9.193 12.527 15.754 1.00 87.94 263 ALA A C 1
ATOM 2176 O O . ALA A 1 263 ? -9.954 13.484 15.616 1.00 87.94 263 ALA A O 1
ATOM 2177 N N . ASN A 1 264 ? -7.920 12.562 15.348 1.00 82.50 264 ASN A N 1
ATOM 2178 C CA . ASN A 1 264 ? -7.292 13.761 14.798 1.00 82.50 264 ASN A CA 1
ATOM 2179 C C . ASN A 1 264 ? -8.015 14.300 13.566 1.00 82.50 264 ASN A C 1
ATOM 2181 O O . ASN A 1 264 ? -8.404 15.462 13.538 1.00 82.50 264 ASN A O 1
ATOM 2185 N N . LEU A 1 265 ? -8.346 13.442 12.605 1.00 80.75 265 LEU A N 1
ATOM 2186 C CA . LEU A 1 265 ? -9.060 13.862 11.395 1.00 80.75 265 LEU A CA 1
ATOM 2187 C C . LEU A 1 265 ? -10.505 14.343 11.646 1.00 80.75 265 LEU A C 1
ATOM 2189 O O . LEU A 1 265 ? -11.057 15.097 10.837 1.00 80.75 265 LEU A O 1
ATOM 2193 N N . ARG A 1 266 ? -11.177 13.857 12.700 1.00 84.25 266 ARG A N 1
ATOM 2194 C CA . ARG A 1 266 ? -12.619 14.092 12.922 1.00 84.25 266 ARG A CA 1
ATOM 2195 C C . ARG A 1 266 ? -12.933 15.121 14.003 1.00 84.25 266 ARG A C 1
ATOM 2197 O O . ARG A 1 266 ? -13.989 15.760 13.896 1.00 84.25 266 ARG A O 1
ATOM 2204 N N . LEU A 1 267 ? -12.081 15.227 15.019 1.00 83.25 267 LEU A N 1
ATOM 2205 C CA . LEU A 1 267 ? -12.211 16.151 16.146 1.00 83.25 267 LEU A CA 1
ATOM 2206 C C . LEU A 1 267 ? -11.426 17.436 15.878 1.00 83.25 267 LEU A C 1
ATOM 2208 O O . LEU A 1 267 ? -11.984 18.521 16.017 1.00 83.25 267 LEU A O 1
ATOM 2212 N N . PHE A 1 268 ? -10.196 17.310 15.382 1.00 74.25 268 PHE A N 1
ATOM 2213 C CA . PHE A 1 268 ? -9.284 18.425 15.145 1.00 74.25 268 PHE A CA 1
ATOM 2214 C C . PHE A 1 268 ? -9.169 18.678 13.639 1.00 74.25 268 PHE A C 1
ATOM 2216 O O . PHE A 1 268 ? -8.189 18.329 12.987 1.00 74.25 268 PHE A O 1
ATOM 2223 N N . ARG A 1 269 ? -10.221 19.254 13.038 1.00 62.81 269 ARG A N 1
ATOM 2224 C CA . ARG A 1 269 ? -10.089 19.727 11.654 1.00 62.81 269 ARG A CA 1
ATOM 2225 C C . ARG A 1 269 ? -9.050 20.848 11.651 1.00 62.81 269 ARG A C 1
ATOM 2227 O O . ARG A 1 269 ? -9.271 21.815 12.382 1.00 62.81 269 ARG A O 1
ATOM 2234 N N . PRO A 1 270 ? -7.970 20.756 10.854 1.00 57.06 270 PRO A N 1
ATOM 2235 C CA . PRO A 1 270 ? -7.117 21.914 10.657 1.00 57.06 270 PRO A CA 1
ATOM 2236 C C . PRO A 1 270 ? -8.010 23.047 10.158 1.00 57.06 270 PRO A C 1
ATOM 2238 O O . PRO A 1 270 ? -8.894 22.815 9.326 1.00 57.06 270 PRO A O 1
ATOM 2241 N N . VAL A 1 271 ? -7.831 24.245 10.713 1.00 52.59 271 VAL A N 1
ATOM 2242 C CA . VAL A 1 271 ? -8.459 25.441 10.158 1.00 52.59 271 VAL A CA 1
ATOM 2243 C C . VAL A 1 271 ? -7.999 25.496 8.709 1.00 52.59 271 VAL A C 1
ATOM 2245 O O . VAL A 1 271 ? -6.812 25.667 8.436 1.00 52.59 271 VAL A O 1
ATOM 2248 N N . GLU A 1 272 ? -8.920 25.261 7.775 1.00 53.84 272 GLU A N 1
ATOM 2249 C CA . GLU A 1 272 ? -8.680 25.591 6.382 1.00 53.84 272 GLU A CA 1
ATOM 2250 C C . GLU A 1 272 ? -8.565 27.113 6.375 1.00 53.84 272 GLU A C 1
ATOM 2252 O O . GLU A 1 272 ? -9.571 27.823 6.343 1.00 53.84 272 GLU A O 1
ATOM 2257 N N . ILE A 1 273 ? -7.331 27.621 6.468 1.00 53.41 273 ILE A N 1
ATOM 2258 C CA . ILE A 1 273 ? -7.012 28.953 5.976 1.00 53.41 273 ILE A CA 1
ATOM 2259 C C . ILE A 1 273 ? -7.233 28.807 4.480 1.00 53.41 273 ILE A C 1
ATOM 2261 O O . ILE A 1 273 ? -6.319 28.483 3.719 1.00 53.41 273 ILE A O 1
ATOM 2265 N N . ASN A 1 274 ? -8.494 28.911 4.060 1.00 50.88 274 ASN A N 1
ATOM 2266 C CA . ASN A 1 274 ? -8.793 29.205 2.681 1.00 50.88 274 ASN A CA 1
ATOM 2267 C C . ASN A 1 274 ? -7.860 30.369 2.372 1.00 50.88 274 ASN A C 1
ATOM 2269 O O . ASN A 1 274 ? -7.929 31.388 3.062 1.00 50.88 274 ASN A O 1
ATOM 2273 N N . LYS A 1 275 ? -6.964 30.214 1.386 1.00 51.25 275 LYS A N 1
ATOM 2274 C CA . LYS A 1 275 ? -6.508 31.401 0.667 1.00 51.25 275 LYS A CA 1
ATOM 2275 C C . LYS A 1 275 ? -7.802 32.153 0.411 1.00 51.25 275 LYS A C 1
ATOM 2277 O O . LYS A 1 275 ? -8.714 31.548 -0.166 1.00 51.25 275 LYS A O 1
ATOM 2282 N N . SER A 1 276 ? -7.963 33.348 0.983 1.00 50.84 276 SER A N 1
ATOM 2283 C CA . SER A 1 276 ? -9.092 34.170 0.591 1.00 50.84 276 SER A CA 1
ATOM 2284 C C . SER A 1 276 ? -9.027 34.147 -0.927 1.00 50.84 276 SER A C 1
ATOM 2286 O O . SER A 1 276 ? -7.977 34.406 -1.515 1.00 50.84 276 SER A O 1
ATOM 2288 N N . ASN A 1 277 ? -10.087 33.663 -1.571 1.00 55.94 277 ASN A N 1
ATOM 2289 C CA . ASN A 1 277 ? -10.248 34.032 -2.958 1.00 55.94 277 ASN A CA 1
ATOM 2290 C C . ASN A 1 277 ? -10.407 35.541 -2.852 1.00 55.94 277 ASN A C 1
ATOM 2292 O O . ASN A 1 277 ? -11.471 35.994 -2.421 1.00 55.94 277 ASN A O 1
ATOM 2296 N N . ASP A 1 278 ? -9.311 36.257 -3.090 1.00 59.53 278 ASP A N 1
ATOM 2297 C CA . ASP A 1 278 ? -9.213 37.709 -3.098 1.00 59.53 278 ASP A CA 1
ATOM 2298 C C . ASP A 1 278 ? -9.975 38.162 -4.342 1.00 59.53 278 ASP A C 1
ATOM 2300 O O . ASP A 1 278 ? -9.419 38.517 -5.368 1.00 59.53 278 ASP A O 1
ATOM 2304 N N . ARG A 1 279 ? -11.287 37.921 -4.316 1.00 67.44 279 ARG A N 1
ATOM 2305 C CA . ARG A 1 279 ? -12.197 38.340 -5.363 1.00 67.44 279 ARG A CA 1
ATOM 2306 C C . ARG A 1 279 ? -12.491 39.785 -5.064 1.00 67.44 279 ARG A C 1
ATOM 2308 O O . ARG A 1 279 ? -13.048 40.082 -4.004 1.00 67.44 279 ARG A O 1
ATOM 2315 N N . ASP A 1 280 ? -12.154 40.636 -6.014 1.00 76.38 280 ASP A N 1
ATOM 2316 C CA . ASP A 1 280 ? -12.430 42.054 -5.916 1.00 76.38 280 ASP A CA 1
ATOM 2317 C C . ASP A 1 280 ? -13.931 42.287 -5.728 1.00 76.38 280 ASP A C 1
ATOM 2319 O O . ASP A 1 280 ? -14.779 41.719 -6.429 1.00 76.38 280 ASP A O 1
ATOM 2323 N N . PHE A 1 281 ? -14.269 43.108 -4.737 1.00 82.00 281 PHE A N 1
ATOM 2324 C CA . PHE A 1 281 ? -15.628 43.580 -4.521 1.00 82.00 281 PHE A CA 1
ATOM 2325 C C . PHE A 1 281 ? -15.807 44.908 -5.242 1.00 82.00 281 PHE A C 1
ATOM 2327 O O . PHE A 1 281 ? -15.070 45.862 -5.000 1.00 82.00 281 PHE A O 1
ATOM 2334 N N . TYR A 1 282 ? -16.826 44.986 -6.092 1.00 84.19 282 TYR A N 1
ATOM 2335 C CA . TYR A 1 282 ? -17.223 46.235 -6.721 1.00 84.19 282 TYR A CA 1
ATOM 2336 C C . TYR A 1 282 ? -18.529 46.718 -6.100 1.00 84.19 282 TYR A C 1
ATOM 2338 O O . TYR A 1 282 ? -19.576 46.082 -6.252 1.00 84.19 282 TYR A O 1
ATOM 2346 N N . HIS A 1 283 ? -18.453 47.827 -5.367 1.00 86.06 283 HIS A N 1
ATOM 2347 C CA . HIS A 1 283 ? -19.600 48.422 -4.693 1.00 86.06 283 HIS A CA 1
ATOM 2348 C C . HIS A 1 283 ? -20.324 49.399 -5.622 1.00 86.06 283 HIS A C 1
ATOM 2350 O O . HIS A 1 283 ? -19.769 50.424 -6.009 1.00 86.06 283 HIS A O 1
ATOM 2356 N N . LEU A 1 284 ? -21.574 49.091 -5.956 1.00 83.06 284 LEU A N 1
ATOM 2357 C CA . LEU A 1 284 ? -22.480 49.970 -6.687 1.00 83.06 284 LEU A CA 1
ATOM 2358 C C . LEU A 1 284 ? -23.418 50.673 -5.711 1.00 83.06 284 LEU A C 1
ATOM 2360 O O . LEU A 1 284 ? -24.000 50.023 -4.849 1.00 83.06 284 LEU A O 1
ATOM 2364 N N . ASN A 1 285 ? -23.620 51.977 -5.873 1.00 85.38 285 ASN A N 1
ATOM 2365 C CA . ASN A 1 285 ? -24.615 52.693 -5.076 1.00 85.38 285 ASN A CA 1
ATOM 2366 C C . ASN A 1 285 ? -26.020 52.205 -5.446 1.00 85.38 285 ASN A C 1
ATOM 2368 O O . ASN A 1 285 ? -26.410 52.245 -6.620 1.00 85.38 285 ASN A O 1
ATOM 2372 N N . PHE A 1 286 ? -26.787 51.756 -4.456 1.00 83.69 286 PHE A N 1
ATOM 2373 C CA . PHE A 1 286 ? -28.158 51.317 -4.674 1.00 83.69 286 PHE A CA 1
ATOM 2374 C C . PHE A 1 286 ? -29.081 52.526 -4.866 1.00 83.69 286 PHE A C 1
ATOM 2376 O O . PHE A 1 286 ? -29.419 53.225 -3.912 1.00 83.69 286 PHE A O 1
ATOM 2383 N N . ARG A 1 287 ? -29.498 52.784 -6.110 1.00 83.06 287 ARG A N 1
ATOM 2384 C CA . ARG A 1 287 ? -30.460 53.854 -6.41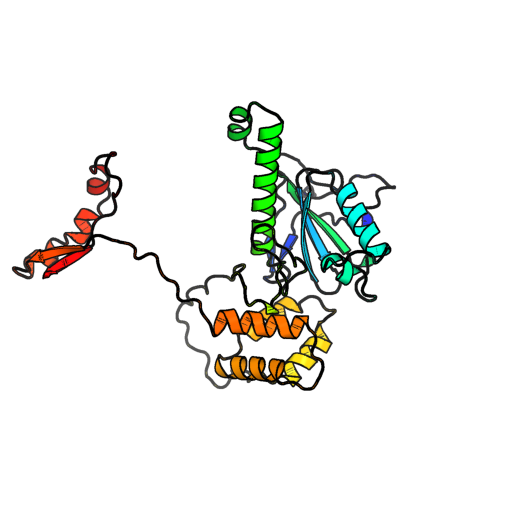5 1.00 83.06 287 ARG A CA 1
ATOM 2385 C C . ARG A 1 287 ? -31.905 53.394 -6.221 1.00 83.06 287 ARG A C 1
ATOM 2387 O O . ARG A 1 287 ? -32.683 54.070 -5.556 1.00 83.06 287 ARG A O 1
ATOM 2394 N N . ASP A 1 288 ? -32.256 52.257 -6.814 1.00 85.56 288 ASP A N 1
ATOM 2395 C CA . ASP A 1 288 ? -33.602 51.687 -6.809 1.00 85.56 288 ASP A CA 1
ATOM 2396 C C . ASP A 1 288 ? -33.579 50.203 -7.230 1.00 85.56 288 ASP A C 1
ATOM 2398 O O . ASP A 1 288 ? -32.582 49.699 -7.753 1.00 85.56 288 ASP A O 1
ATOM 2402 N N . LYS A 1 289 ? -34.704 49.499 -7.028 1.00 81.31 289 LYS A N 1
ATOM 2403 C CA . LYS A 1 289 ? -34.850 48.063 -7.344 1.00 81.31 289 LYS A CA 1
ATOM 2404 C C . LYS A 1 289 ? -34.729 47.734 -8.837 1.00 81.31 289 LYS A C 1
ATOM 2406 O O . LYS A 1 289 ? -34.535 46.569 -9.173 1.00 81.31 289 LYS A O 1
ATOM 2411 N N . GLY A 1 290 ? -34.830 48.718 -9.731 1.00 80.19 290 GLY A N 1
ATOM 2412 C CA . GLY A 1 290 ? -34.585 48.554 -11.163 1.00 80.19 290 GLY A CA 1
ATOM 2413 C C . GLY A 1 290 ? -33.189 48.002 -11.458 1.00 80.19 290 GLY A C 1
ATOM 2414 O O . GLY A 1 290 ? -33.034 47.180 -12.360 1.00 80.19 290 GLY A O 1
ATOM 2415 N N . LEU A 1 291 ? -32.189 48.369 -10.649 1.00 78.69 291 LEU A N 1
ATOM 2416 C CA . LEU A 1 291 ? -30.810 47.889 -10.797 1.00 78.69 291 LEU A CA 1
ATOM 2417 C C . LEU A 1 291 ? -30.675 46.374 -10.588 1.00 78.69 291 LEU A C 1
ATOM 2419 O O . LEU A 1 291 ? -29.866 45.734 -11.264 1.00 78.69 291 LEU A O 1
ATOM 2423 N N . ASP A 1 292 ? -31.502 45.774 -9.729 1.00 77.25 292 ASP A N 1
ATOM 2424 C CA . ASP A 1 292 ? -31.494 44.323 -9.519 1.00 77.25 292 ASP A CA 1
ATOM 2425 C C . ASP A 1 292 ? -31.972 43.562 -10.764 1.00 77.25 292 ASP A C 1
ATOM 2427 O O . ASP A 1 292 ? -31.447 42.489 -11.073 1.00 77.25 292 ASP A O 1
ATOM 2431 N N . PHE A 1 293 ? -32.912 44.134 -11.528 1.00 83.06 293 PHE A N 1
ATOM 2432 C CA . PHE A 1 293 ? -33.422 43.524 -12.761 1.00 83.06 293 PHE A CA 1
ATOM 2433 C C . PHE A 1 293 ? -32.380 43.475 -13.882 1.00 83.06 293 PHE A C 1
ATOM 2435 O O . PHE A 1 293 ? -32.440 42.582 -14.725 1.00 83.06 293 PHE A O 1
ATOM 2442 N N . ILE A 1 294 ? -31.399 44.383 -13.874 1.00 84.00 294 ILE A N 1
ATOM 2443 C CA . ILE A 1 294 ? -30.287 44.381 -14.837 1.00 84.00 294 ILE A CA 1
ATOM 2444 C C . ILE A 1 294 ? -29.363 43.176 -14.589 1.00 84.00 294 ILE A C 1
ATOM 2446 O O . ILE A 1 294 ? -28.748 42.663 -15.520 1.00 84.00 294 ILE A O 1
ATOM 2450 N N . ASN A 1 295 ? -29.283 42.692 -13.343 1.00 84.50 295 ASN A N 1
ATOM 2451 C CA . ASN A 1 295 ? -28.450 41.562 -12.929 1.00 84.50 295 ASN A CA 1
ATOM 2452 C C . ASN A 1 295 ? -27.012 41.648 -13.473 1.00 84.50 295 ASN A C 1
ATOM 2454 O O . ASN A 1 295 ? -26.502 40.750 -14.149 1.00 84.50 295 ASN A O 1
ATOM 2458 N N . ILE A 1 296 ? -26.337 42.745 -13.127 1.00 85.81 296 ILE A N 1
ATOM 2459 C CA . ILE A 1 296 ? -24.960 43.057 -13.543 1.00 85.81 296 ILE A CA 1
ATOM 2460 C C . ILE A 1 296 ? -24.011 41.881 -13.254 1.00 85.81 296 ILE A C 1
ATOM 2462 O O . ILE A 1 296 ? -23.141 41.549 -14.057 1.00 85.81 296 ILE A O 1
ATOM 2466 N N . SER A 1 297 ? -24.239 41.169 -12.147 1.00 84.38 297 SER A N 1
ATOM 2467 C CA . SER A 1 297 ? -23.452 39.997 -11.757 1.00 84.38 297 SER A CA 1
ATOM 2468 C C . SER A 1 297 ? -23.520 38.826 -12.753 1.00 84.38 297 SER A C 1
ATOM 2470 O O . SER A 1 297 ? -22.562 38.053 -12.855 1.00 84.38 297 SER A O 1
ATOM 2472 N N . ALA A 1 298 ? -24.645 38.668 -13.458 1.00 86.88 298 ALA A N 1
ATOM 2473 C CA . ALA A 1 298 ? -24.831 37.654 -14.489 1.00 86.88 298 ALA A CA 1
ATOM 2474 C C . ALA A 1 298 ? -24.253 38.113 -15.830 1.00 86.88 298 ALA A C 1
ATOM 2476 O O . ALA A 1 298 ? -23.637 37.306 -16.526 1.00 86.88 298 ALA A O 1
ATOM 2477 N N . ILE A 1 299 ? -24.383 39.406 -16.150 1.00 88.88 299 ILE A N 1
ATOM 2478 C CA . ILE A 1 299 ? -23.798 40.010 -17.354 1.00 88.88 299 ILE A CA 1
ATOM 2479 C C . ILE A 1 299 ? -22.275 39.837 -17.350 1.00 88.88 299 ILE A C 1
ATOM 2481 O O . ILE A 1 299 ? -21.719 39.313 -18.311 1.00 88.88 299 ILE A O 1
ATOM 2485 N N . LEU A 1 300 ? -21.603 40.180 -16.247 1.00 85.62 300 LEU A N 1
ATOM 2486 C CA . LEU A 1 300 ? -20.141 40.070 -16.137 1.00 85.62 300 LEU A CA 1
ATOM 2487 C C . LEU A 1 300 ? -19.629 38.621 -16.187 1.00 85.62 300 LEU A C 1
ATOM 2489 O O . LEU A 1 300 ? -18.478 38.383 -16.530 1.00 85.62 300 LEU A O 1
ATOM 2493 N N . ARG A 1 301 ? -20.482 37.637 -15.877 1.00 86.31 301 ARG A N 1
ATOM 2494 C CA . ARG A 1 301 ? -20.163 36.202 -15.979 1.00 86.31 301 ARG A CA 1
ATOM 2495 C C . ARG A 1 301 ? -20.492 35.596 -17.342 1.00 86.31 301 ARG A C 1
ATOM 2497 O O . ARG A 1 301 ? -20.241 34.406 -17.550 1.00 86.31 301 ARG A O 1
ATOM 2504 N N . ASN A 1 302 ? -21.074 36.367 -18.257 1.00 90.94 302 ASN A N 1
ATOM 2505 C CA . ASN A 1 302 ? -21.405 35.880 -19.587 1.00 90.94 302 ASN A CA 1
ATOM 2506 C C . ASN A 1 302 ? -20.116 35.557 -20.361 1.00 90.94 302 ASN A C 1
ATOM 2508 O O . ASN A 1 302 ? -19.173 36.345 -20.390 1.00 90.94 302 ASN A O 1
ATOM 2512 N N . LYS A 1 303 ? -20.082 34.392 -21.018 1.00 87.19 303 LYS A N 1
ATOM 2513 C CA . LYS A 1 303 ? -18.934 33.936 -21.814 1.00 87.19 303 LYS A CA 1
ATOM 2514 C C . LYS A 1 303 ? -18.563 34.916 -22.923 1.00 87.19 303 LYS A C 1
ATOM 2516 O O . LYS A 1 303 ? -17.382 35.083 -23.195 1.00 87.19 303 LYS A O 1
ATOM 2521 N N . GLU A 1 304 ? -19.546 35.566 -23.542 1.00 89.62 304 GLU A N 1
ATOM 2522 C CA . GLU A 1 304 ? -19.293 36.565 -24.585 1.00 89.62 304 GLU A CA 1
ATOM 2523 C C . GLU A 1 304 ? -18.525 37.766 -24.035 1.00 89.62 304 GLU A C 1
ATOM 2525 O O . GLU A 1 304 ? -17.575 38.221 -24.664 1.00 89.62 304 GLU A O 1
ATOM 2530 N N . VAL A 1 305 ? -18.879 38.217 -22.829 1.00 86.56 305 VAL A N 1
ATOM 2531 C CA . VAL A 1 305 ? -18.206 39.321 -22.130 1.00 86.56 305 VAL A CA 1
ATOM 2532 C C . VAL A 1 305 ? -16.803 38.898 -21.693 1.00 86.56 305 VAL A C 1
ATOM 2534 O O . VAL A 1 305 ? -15.831 39.597 -21.963 1.00 86.56 305 VAL A O 1
ATOM 2537 N N . MET A 1 306 ? -16.672 37.707 -21.109 1.00 85.69 306 MET A N 1
ATOM 2538 C CA . MET A 1 306 ? -15.388 37.156 -20.661 1.00 85.69 306 MET A CA 1
ATOM 2539 C C . MET A 1 306 ? -14.391 36.967 -21.812 1.00 85.69 306 MET A C 1
ATOM 2541 O O . MET A 1 306 ? -13.204 37.240 -21.660 1.00 85.69 306 MET A O 1
ATOM 2545 N N . ASN A 1 307 ? -14.868 36.549 -22.987 1.00 87.25 307 ASN A N 1
ATOM 2546 C CA . ASN A 1 307 ? -14.035 36.360 -24.176 1.00 87.25 307 ASN A CA 1
ATOM 2547 C C . ASN A 1 307 ? -13.541 37.682 -24.787 1.00 87.25 307 ASN A C 1
ATOM 2549 O O . ASN A 1 307 ? -12.639 37.663 -25.624 1.00 87.25 307 ASN A O 1
ATOM 2553 N N . LYS A 1 308 ? -14.128 38.822 -24.398 1.00 88.81 308 LYS A N 1
ATOM 2554 C CA . LYS A 1 308 ? -13.671 40.160 -24.798 1.00 88.81 308 LYS A CA 1
ATOM 2555 C C . LYS A 1 308 ? -12.617 40.732 -23.849 1.00 88.81 308 LYS A C 1
ATOM 2557 O O . LYS A 1 308 ? -12.028 41.756 -24.184 1.00 88.81 308 LYS A O 1
ATOM 2562 N N . ILE A 1 309 ? -12.356 40.089 -22.706 1.00 85.19 309 ILE A N 1
ATOM 2563 C CA . ILE A 1 309 ? -11.316 40.525 -21.768 1.00 85.19 309 ILE A CA 1
ATOM 2564 C C . ILE A 1 309 ? -9.941 40.330 -22.429 1.00 85.19 309 ILE A C 1
ATOM 2566 O O . ILE A 1 309 ? -9.603 39.207 -22.821 1.00 85.19 309 ILE A O 1
ATOM 2570 N N . PRO A 1 310 ? -9.126 41.392 -22.556 1.00 89.56 310 PRO A N 1
ATOM 2571 C CA . PRO A 1 310 ? -7.822 41.293 -23.192 1.00 89.56 310 PRO A CA 1
ATOM 2572 C C . PRO A 1 310 ? -6.888 40.281 -22.522 1.00 89.56 310 PRO A C 1
ATOM 2574 O O . PRO A 1 310 ? -6.896 40.075 -21.308 1.00 89.56 310 PRO A O 1
ATOM 2577 N N . ILE A 1 311 ? -6.044 39.639 -23.332 1.00 83.38 311 ILE A N 1
ATOM 2578 C CA . ILE A 1 311 ? -5.249 38.485 -22.890 1.00 83.38 311 ILE A CA 1
ATOM 2579 C C . ILE A 1 311 ? -4.185 38.877 -21.853 1.00 83.38 311 ILE A C 1
ATOM 2581 O O . ILE A 1 311 ? -3.829 38.031 -21.037 1.00 83.38 311 ILE A O 1
ATOM 2585 N N . TYR A 1 312 ? -3.751 40.140 -21.852 1.00 87.38 312 TYR A N 1
ATOM 2586 C CA . TYR A 1 312 ? -2.731 40.686 -20.954 1.00 87.38 312 TYR A CA 1
ATOM 2587 C C . TYR A 1 312 ? -3.215 40.959 -19.519 1.00 87.38 312 TYR A C 1
ATOM 2589 O O . TYR A 1 312 ? -2.391 41.272 -18.664 1.00 87.38 312 TYR A O 1
ATOM 2597 N N . PHE A 1 313 ? -4.517 40.853 -19.225 1.00 80.19 313 PHE A N 1
ATOM 2598 C CA . PHE A 1 313 ? -4.990 40.904 -17.841 1.00 80.19 313 PHE A CA 1
ATOM 2599 C C . PHE A 1 313 ? -4.656 39.596 -17.117 1.00 80.19 313 PHE A C 1
ATOM 2601 O O . PHE A 1 313 ? -5.017 38.511 -17.580 1.00 80.19 313 PHE A O 1
ATOM 2608 N N . ASN A 1 314 ? -3.971 39.713 -15.976 1.00 74.69 314 ASN A N 1
ATOM 2609 C CA . ASN A 1 314 ? -3.605 38.573 -15.132 1.00 74.69 314 ASN A CA 1
ATOM 2610 C C . ASN A 1 314 ? -4.821 37.972 -14.421 1.00 74.69 314 ASN A C 1
ATOM 2612 O O . ASN A 1 314 ? -4.914 36.750 -14.315 1.00 74.69 314 ASN A O 1
ATOM 2616 N N . ASP A 1 315 ? -5.750 38.821 -13.974 1.00 76.75 315 ASP A N 1
ATOM 2617 C CA . ASP A 1 315 ? -7.036 38.392 -13.437 1.00 76.75 315 ASP A CA 1
ATOM 2618 C C . ASP A 1 315 ? -8.136 38.618 -14.474 1.00 76.75 315 ASP A C 1
ATOM 2620 O O . ASP A 1 315 ? -8.279 39.700 -15.045 1.00 76.75 315 ASP A O 1
ATOM 2624 N N . LYS A 1 316 ? -8.882 37.554 -14.749 1.00 76.94 316 LYS A N 1
ATOM 2625 C CA . LYS A 1 316 ? -10.021 37.558 -15.667 1.00 76.94 316 LYS A CA 1
ATOM 2626 C C . LYS A 1 316 ? -11.297 37.144 -14.946 1.00 76.94 316 LYS A C 1
ATOM 2628 O O . LYS A 1 316 ? -12.331 37.060 -15.599 1.00 76.94 316 LYS A O 1
ATOM 2633 N N . GLU A 1 317 ? -11.247 36.835 -13.648 1.00 81.81 317 GLU A N 1
ATOM 2634 C CA . GLU A 1 317 ? -12.446 36.503 -12.889 1.00 81.81 317 GLU A CA 1
ATOM 2635 C C . GLU A 1 317 ? -13.300 37.764 -12.673 1.00 81.81 317 GLU A C 1
ATOM 2637 O O . GLU A 1 317 ? -12.786 38.825 -12.327 1.00 81.81 317 GLU A O 1
ATOM 2642 N N . PRO A 1 318 ? -14.625 37.685 -12.880 1.00 83.56 318 PRO A N 1
ATOM 2643 C CA . PRO A 1 318 ? -15.487 38.835 -12.673 1.00 83.56 318 PRO A CA 1
ATOM 2644 C C . PRO A 1 318 ? -15.614 39.155 -11.174 1.00 83.56 318 PRO A C 1
ATOM 2646 O O . PRO A 1 318 ? -15.764 38.229 -10.362 1.00 83.56 318 PRO A O 1
ATOM 2649 N N . PRO A 1 319 ? -15.636 40.449 -10.800 1.00 85.44 319 PRO A N 1
ATOM 2650 C CA . PRO A 1 319 ? -15.729 40.867 -9.409 1.00 85.44 319 PRO A CA 1
ATOM 2651 C C . PRO A 1 319 ? -17.079 40.495 -8.791 1.00 85.44 319 PRO A C 1
ATOM 2653 O O . PRO A 1 319 ? -18.088 40.259 -9.471 1.00 85.44 319 PRO A O 1
ATOM 2656 N N . ILE A 1 320 ? -17.118 40.482 -7.463 1.00 84.06 320 ILE A N 1
ATOM 2657 C CA . ILE A 1 320 ? -18.366 40.356 -6.717 1.00 84.06 320 ILE A CA 1
ATOM 2658 C C . ILE A 1 320 ? -19.023 41.732 -6.668 1.00 84.06 320 ILE A C 1
ATOM 2660 O O . ILE A 1 320 ? -18.514 42.654 -6.040 1.00 84.06 320 ILE A O 1
ATOM 2664 N N . ILE A 1 321 ? -20.184 41.857 -7.306 1.00 85.88 321 ILE A N 1
ATOM 2665 C CA . ILE A 1 321 ? -20.988 43.075 -7.221 1.00 85.88 321 ILE A CA 1
ATOM 2666 C C . ILE A 1 321 ? -21.704 43.107 -5.871 1.00 85.88 321 ILE A C 1
ATOM 2668 O O . ILE A 1 321 ? -22.512 42.223 -5.574 1.00 85.88 321 ILE A O 1
ATOM 2672 N N . GLY A 1 322 ? -21.396 44.116 -5.062 1.00 81.06 322 GLY A N 1
ATOM 2673 C CA . GLY A 1 322 ? -22.141 44.463 -3.858 1.00 81.06 322 GLY A CA 1
ATOM 2674 C C . GLY A 1 322 ? -22.888 45.771 -4.077 1.00 81.06 322 GLY A C 1
ATOM 2675 O O . GLY A 1 322 ? -22.367 46.671 -4.725 1.00 81.06 322 GLY A O 1
ATOM 2676 N N . TYR A 1 323 ? -24.090 45.900 -3.530 1.00 80.88 323 TYR A N 1
ATOM 2677 C CA . TYR A 1 323 ? -24.799 47.176 -3.516 1.00 80.88 323 TYR A CA 1
ATOM 2678 C C . TYR A 1 323 ? -24.578 47.850 -2.160 1.00 80.88 323 TYR A C 1
ATOM 2680 O O . TYR A 1 323 ? -24.663 47.174 -1.130 1.00 80.88 323 TYR A O 1
ATOM 2688 N N . LYS A 1 324 ? -24.218 49.135 -2.167 1.00 75.50 324 LYS A N 1
ATOM 2689 C CA . LYS A 1 324 ? -24.003 49.955 -0.971 1.00 75.50 324 LYS A CA 1
ATOM 2690 C C . LYS A 1 324 ? -25.083 51.018 -0.845 1.00 75.50 324 LYS A C 1
ATOM 2692 O O . LYS A 1 324 ? -25.475 51.581 -1.896 1.00 75.50 324 LYS A O 1
#